Protein AF-F2SZC7-F1 (afdb_monomer)

Mean predicted aligned error: 6.14 Å

InterPro domains:
  IPR007822 Lanthionine synthetase C-like [PF05147] (25-145)
  IPR007822 Lanthionine synthetase C-like [PR01950] (71-91)
  IPR007822 Lanthionine synthetase C-like [PR01950] (124-137)
  IPR007822 Lanthionine synthetase C-like [PR01950] (211-228)
  IPR012341 Six-hairpin glycosidase-like superfamily [G3DSA:1.50.10.10] (9-241)

Foldseek 3Di:
DDPPDAAPDPLLVLLVLLQDDQCVCAPNDPPGRCLQVSLVVLLVQLVCCVVVQLWRAQDPPHDCVPDPDGALFCNHILLVNLLSLLSQQQALQSLLPRDDLSSQVSNARNLVCLLVPVCDLLAQFQGRHLLVSLQSLLSQLCCQVVNHDDDPVSRVSNVVVVVPDDHDPDHDHSVRSLVSSVVSLVVSCCTPPNDPDPDPDPRHHDQFPPQPDCGRHDVVSVVSVQLSVLSVVLVVVQVVCCVPPNHPSSVVDPVSLVSQQPNQRRPPRHGRRRD

Organism: Trichophyton rubrum (strain ATCC MYA-4607 / CBS 118892) (NCBI:txid559305)

Structure (mmCIF, N/CA/C/O backbone):
data_AF-F2SZC7-F1
#
_entry.id   AF-F2SZC7-F1
#
loop_
_atom_site.group_PDB
_atom_site.id
_atom_site.type_symbol
_atom_site.label_atom_id
_atom_site.label_alt_id
_atom_site.label_comp_id
_atom_site.label_asym_id
_atom_site.label_entity_id
_atom_site.label_seq_id
_atom_site.pdbx_PDB_ins_code
_atom_site.Cartn_x
_atom_site.Cartn_y
_atom_site.Cartn_z
_atom_site.occupancy
_atom_site.B_iso_or_equiv
_atom_site.auth_seq_id
_atom_site.auth_comp_id
_atom_site.auth_asym_id
_atom_site.auth_atom_id
_atom_site.pdbx_PDB_model_num
ATOM 1 N N . MET A 1 1 ? 24.171 -20.896 -3.170 1.00 27.58 1 MET A N 1
ATOM 2 C CA . MET A 1 1 ? 22.716 -21.045 -3.355 1.00 27.58 1 MET A CA 1
ATOM 3 C C . MET A 1 1 ? 22.073 -19.848 -2.675 1.00 27.58 1 MET A C 1
ATOM 5 O O . MET A 1 1 ? 21.918 -19.853 -1.462 1.00 27.58 1 MET A O 1
ATOM 9 N N . VAL A 1 2 ? 21.901 -18.760 -3.427 1.00 25.48 2 VAL A N 1
ATOM 10 C CA . VAL A 1 2 ? 21.278 -17.520 -2.946 1.00 25.48 2 VAL A CA 1
ATOM 11 C C . VAL A 1 2 ? 19.776 -17.771 -3.018 1.00 25.48 2 VAL A C 1
ATOM 13 O O . VAL A 1 2 ? 19.278 -18.135 -4.077 1.00 25.48 2 VAL A O 1
ATOM 16 N N . LEU A 1 3 ? 19.087 -17.729 -1.881 1.00 25.11 3 LEU A N 1
ATOM 17 C CA . LEU A 1 3 ? 17.639 -17.906 -1.832 1.00 25.11 3 LEU A CA 1
ATOM 18 C C . LEU A 1 3 ? 16.987 -16.655 -2.428 1.00 25.11 3 LEU A C 1
ATOM 20 O O . LEU A 1 3 ? 16.872 -15.645 -1.748 1.00 25.11 3 LEU A O 1
ATOM 24 N N . ASP A 1 4 ? 16.574 -16.734 -3.690 1.00 30.67 4 ASP A N 1
ATOM 25 C CA . ASP A 1 4 ? 15.663 -15.793 -4.346 1.00 30.67 4 ASP A CA 1
ATOM 26 C C . ASP A 1 4 ? 14.223 -16.043 -3.860 1.00 30.67 4 ASP A C 1
ATOM 28 O O . ASP A 1 4 ? 13.373 -16.561 -4.583 1.00 30.67 4 ASP A O 1
ATOM 32 N N . VAL A 1 5 ? 13.945 -15.712 -2.596 1.00 33.81 5 VAL A N 1
ATOM 33 C CA . VAL A 1 5 ? 12.577 -15.634 -2.062 1.00 33.81 5 VAL A CA 1
ATOM 34 C C . VAL A 1 5 ? 12.300 -14.175 -1.720 1.00 33.81 5 VAL A C 1
ATOM 36 O O . VAL A 1 5 ? 13.151 -13.470 -1.186 1.00 33.81 5 VAL A O 1
ATOM 39 N N . LEU A 1 6 ? 11.132 -13.703 -2.134 1.00 39.38 6 LEU A N 1
ATOM 40 C CA . LEU A 1 6 ? 10.754 -12.301 -2.212 1.00 39.38 6 LEU A CA 1
ATOM 41 C C . LEU A 1 6 ? 10.974 -11.501 -0.926 1.00 39.38 6 LEU A C 1
ATOM 43 O O . LEU A 1 6 ? 10.696 -11.973 0.170 1.00 39.38 6 LEU A O 1
ATOM 47 N N . THR A 1 7 ? 11.408 -10.247 -1.107 1.00 46.56 7 THR A N 1
ATOM 48 C CA . THR A 1 7 ? 11.591 -9.227 -0.056 1.00 46.56 7 THR A CA 1
ATOM 49 C C . THR A 1 7 ? 12.543 -9.642 1.072 1.00 46.56 7 THR A C 1
ATOM 51 O O . THR A 1 7 ? 12.145 -9.784 2.222 1.00 46.56 7 THR A O 1
ATOM 54 N N . ILE A 1 8 ? 13.836 -9.770 0.758 1.00 58.94 8 ILE A N 1
ATOM 55 C CA . ILE A 1 8 ? 14.907 -9.880 1.768 1.00 58.94 8 ILE A CA 1
ATOM 56 C C . ILE A 1 8 ? 15.394 -8.479 2.155 1.00 58.94 8 ILE A C 1
ATOM 58 O O . ILE A 1 8 ? 16.580 -8.160 2.083 1.00 58.94 8 ILE A O 1
ATOM 62 N N . ASP A 1 9 ? 14.468 -7.608 2.533 1.00 74.50 9 ASP A N 1
ATOM 63 C CA . ASP A 1 9 ? 14.819 -6.407 3.272 1.00 74.50 9 ASP A CA 1
ATOM 64 C C . ASP A 1 9 ? 14.018 -6.348 4.571 1.00 74.50 9 ASP A C 1
ATOM 66 O O . ASP A 1 9 ? 13.073 -7.107 4.805 1.00 74.50 9 ASP A O 1
ATOM 70 N N . ILE A 1 10 ? 14.444 -5.466 5.467 1.00 86.00 10 ILE A N 1
ATOM 71 C CA . ILE A 1 10 ? 13.786 -5.272 6.758 1.00 86.00 10 ILE A CA 1
ATOM 72 C C . ILE A 1 10 ? 12.301 -4.902 6.597 1.00 86.00 10 ILE A C 1
ATOM 74 O O . ILE A 1 10 ? 11.505 -5.197 7.483 1.00 86.00 10 ILE A O 1
ATOM 78 N N . GLY A 1 11 ? 11.911 -4.314 5.459 1.00 86.44 11 GLY A N 1
ATOM 79 C CA . GLY A 1 11 ? 10.528 -3.991 5.137 1.00 86.44 11 GLY A CA 1
ATOM 80 C C . GLY A 1 11 ? 9.655 -5.240 5.027 1.00 86.44 11 GLY A C 1
ATOM 81 O O . GLY A 1 11 ? 8.625 -5.331 5.695 1.00 86.44 11 GLY A O 1
ATOM 82 N N . GLY A 1 12 ? 10.110 -6.221 4.244 1.00 85.50 12 GLY A N 1
ATOM 83 C CA . GLY A 1 12 ? 9.444 -7.519 4.097 1.00 85.50 12 GLY A CA 1
ATOM 84 C C . GLY A 1 12 ? 9.353 -8.303 5.405 1.00 85.50 12 GLY A C 1
ATOM 85 O O . GLY A 1 12 ? 8.282 -8.795 5.751 1.00 85.50 12 GLY A O 1
ATOM 86 N N . ILE A 1 13 ? 10.449 -8.358 6.172 1.00 89.50 13 ILE A N 1
ATOM 87 C CA . ILE A 1 13 ? 10.481 -9.051 7.473 1.00 89.50 13 ILE A CA 1
ATOM 88 C C . ILE A 1 13 ? 9.429 -8.468 8.420 1.00 89.50 13 ILE A C 1
ATOM 90 O O . ILE A 1 13 ? 8.652 -9.209 9.016 1.00 89.50 13 ILE A O 1
ATOM 94 N N . LEU A 1 14 ? 9.382 -7.140 8.549 1.00 92.50 14 LEU A N 1
ATOM 95 C CA . LEU A 1 14 ? 8.418 -6.478 9.425 1.00 92.50 14 LEU A CA 1
ATOM 96 C C . LEU A 1 14 ? 6.979 -6.656 8.931 1.00 92.50 14 LEU A C 1
ATOM 98 O O . LEU A 1 14 ? 6.095 -6.852 9.757 1.00 92.50 14 LEU A O 1
ATOM 102 N N . ALA A 1 15 ? 6.739 -6.616 7.616 1.00 90.19 15 ALA A N 1
ATOM 103 C CA . ALA A 1 15 ? 5.409 -6.855 7.060 1.00 90.19 15 ALA A CA 1
ATOM 104 C C . ALA A 1 15 ? 4.905 -8.259 7.425 1.00 90.19 15 ALA A C 1
ATOM 106 O O . ALA A 1 15 ? 3.803 -8.377 7.947 1.00 90.19 15 ALA A O 1
ATOM 107 N N . ILE A 1 16 ? 5.751 -9.285 7.269 1.00 89.12 16 ILE A N 1
ATOM 108 C CA . ILE A 1 16 ? 5.426 -10.673 7.627 1.00 89.12 16 ILE A CA 1
ATOM 109 C C . ILE A 1 16 ? 5.199 -10.826 9.135 1.00 89.12 16 ILE A C 1
ATOM 111 O O . ILE A 1 16 ? 4.238 -11.473 9.540 1.00 89.12 16 ILE A O 1
ATOM 115 N N . LEU A 1 17 ? 6.044 -10.222 9.981 1.00 90.44 17 LEU A N 1
ATOM 116 C CA . LEU A 1 17 ? 5.841 -10.257 11.436 1.00 90.44 17 LEU A CA 1
ATOM 117 C C . LEU A 1 17 ? 4.480 -9.661 11.823 1.00 90.44 17 LEU A C 1
ATOM 119 O O . LEU A 1 17 ? 3.792 -10.195 12.683 1.00 90.44 17 LEU A O 1
ATOM 123 N N . LEU A 1 18 ? 4.046 -8.593 11.155 1.00 90.75 18 LEU A N 1
ATOM 124 C CA . LEU A 1 18 ? 2.747 -7.961 11.399 1.00 90.75 18 LEU A CA 1
ATOM 125 C C . LEU A 1 18 ? 1.538 -8.771 10.884 1.00 90.75 18 LEU A C 1
ATOM 127 O O . LEU A 1 18 ? 0.393 -8.340 11.061 1.00 90.75 18 LEU A O 1
ATOM 131 N N . GLU A 1 19 ? 1.763 -9.940 10.280 1.00 87.19 19 GLU A N 1
ATOM 132 C CA . GLU A 1 19 ? 0.716 -10.923 9.977 1.00 87.19 19 GLU A CA 1
ATOM 133 C C . GLU A 1 19 ? 0.496 -11.941 11.103 1.00 87.19 19 GLU A C 1
ATOM 135 O O . GLU A 1 19 ? -0.552 -12.589 11.146 1.00 87.19 19 GLU A O 1
ATOM 140 N N . CYS A 1 20 ? 1.435 -12.068 12.045 1.00 87.00 20 CYS A N 1
ATOM 141 C CA . CYS A 1 20 ? 1.220 -12.846 13.262 1.00 87.00 20 CYS A CA 1
ATOM 142 C C . CYS A 1 20 ? 0.149 -12.186 14.140 1.00 87.00 20 CYS A C 1
ATOM 144 O O . CYS A 1 20 ? -0.084 -10.972 14.074 1.00 87.00 20 CYS A O 1
ATOM 146 N N . LYS A 1 21 ? -0.486 -12.969 15.021 1.00 84.50 21 LYS A N 1
ATOM 147 C CA . LYS A 1 21 ? -1.346 -12.364 16.043 1.00 84.50 21 LYS A CA 1
ATOM 148 C C . LYS A 1 21 ? -0.489 -11.474 16.936 1.00 84.50 21 LYS A C 1
ATOM 150 O O . LYS A 1 21 ? 0.632 -11.839 17.279 1.00 84.50 21 LYS A O 1
ATOM 155 N N . LEU A 1 22 ? -0.999 -10.310 17.331 1.00 82.50 22 LEU A N 1
ATOM 156 C CA . LEU A 1 22 ? -0.191 -9.356 18.098 1.00 82.50 22 LEU A CA 1
ATOM 157 C C . LEU A 1 22 ? 0.245 -9.928 19.452 1.00 82.50 22 LEU A C 1
ATOM 159 O O . LEU A 1 22 ? 1.300 -9.559 19.956 1.00 82.50 22 LEU A O 1
ATOM 163 N N . GLU A 1 23 ? -0.535 -10.849 20.017 1.00 80.25 23 GLU A N 1
ATOM 164 C CA . GLU A 1 23 ? -0.203 -11.567 21.249 1.00 80.25 23 GLU A CA 1
ATOM 165 C C . GLU A 1 23 ? 0.958 -12.560 21.064 1.00 80.25 23 GLU A C 1
ATOM 167 O O . GLU A 1 23 ? 1.629 -12.902 22.033 1.00 80.25 23 GLU A O 1
ATOM 172 N N . GLU A 1 24 ? 1.210 -13.005 19.828 1.00 84.25 24 GLU A N 1
ATOM 173 C CA . GLU A 1 24 ? 2.328 -13.882 19.452 1.00 84.25 24 GLU A CA 1
ATOM 174 C C . GLU A 1 24 ? 3.611 -13.079 19.167 1.00 84.25 24 GLU A C 1
ATOM 176 O O . GLU A 1 24 ? 4.688 -13.657 19.054 1.00 84.25 24 GLU A O 1
ATOM 181 N N . LEU A 1 25 ? 3.530 -11.743 19.088 1.00 82.56 25 LEU A N 1
ATOM 182 C CA . LEU A 1 25 ? 4.680 -10.849 18.882 1.00 82.56 25 LEU A CA 1
ATOM 183 C C . LEU A 1 25 ? 5.428 -10.525 20.1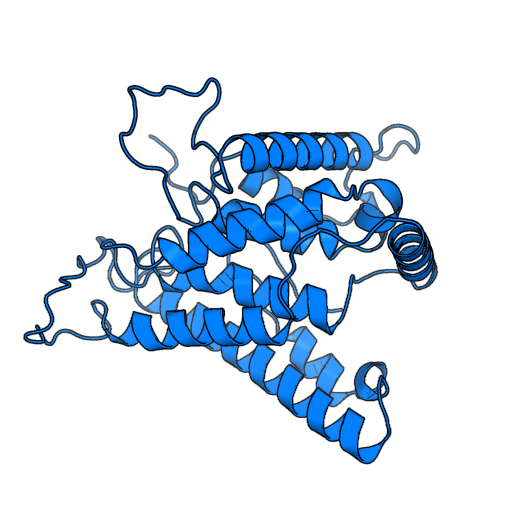84 1.00 82.56 25 LEU A C 1
ATOM 185 O O . LEU A 1 25 ? 5.941 -9.423 20.380 1.00 82.56 25 LEU A O 1
ATOM 189 N N . GLY A 1 26 ? 5.522 -11.520 21.055 1.00 74.12 26 GLY A N 1
ATOM 190 C CA . GLY A 1 26 ? 6.319 -11.543 22.274 1.00 74.12 26 GLY A CA 1
ATOM 191 C C . GLY A 1 26 ? 6.652 -12.987 22.644 1.00 74.12 26 GLY A C 1
ATOM 192 O O . GLY A 1 26 ? 6.269 -13.918 21.940 1.00 74.12 26 GLY A O 1
ATOM 193 N N . ASP A 1 27 ? 7.346 -13.207 23.755 1.00 67.56 27 ASP A N 1
ATOM 194 C CA . ASP A 1 27 ? 7.726 -14.561 24.200 1.00 67.56 27 ASP A CA 1
ATOM 195 C C . ASP A 1 27 ? 6.749 -15.184 25.220 1.00 67.56 27 ASP A C 1
ATOM 197 O O . ASP A 1 27 ? 7.051 -16.199 25.848 1.00 67.56 27 ASP A O 1
ATOM 201 N N . GLY A 1 28 ? 5.567 -14.582 25.389 1.00 61.59 28 GLY A N 1
ATOM 202 C CA . GLY A 1 28 ? 4.556 -14.992 26.368 1.00 61.59 28 GLY A CA 1
ATOM 203 C C . GLY A 1 28 ? 4.687 -14.320 27.740 1.00 61.59 28 GLY A C 1
ATOM 204 O O . GLY A 1 28 ? 3.754 -14.411 28.539 1.00 61.59 28 GLY A O 1
ATOM 205 N N . ALA A 1 29 ? 5.778 -13.594 28.015 1.00 66.44 29 ALA A N 1
ATOM 206 C CA . ALA A 1 29 ? 5.864 -12.701 29.167 1.00 66.44 29 ALA A CA 1
ATOM 207 C C . ALA A 1 29 ? 5.273 -11.320 28.831 1.00 66.44 29 ALA A C 1
ATOM 209 O O . ALA A 1 29 ? 5.567 -10.739 27.786 1.00 66.44 29 ALA A O 1
ATOM 210 N N . LEU A 1 30 ? 4.475 -10.750 29.745 1.00 60.97 30 LEU A N 1
ATOM 211 C CA . LEU A 1 30 ? 3.833 -9.433 29.566 1.00 60.97 30 LEU A CA 1
ATOM 212 C C . LEU A 1 30 ? 4.841 -8.295 29.295 1.00 60.97 30 LEU A C 1
ATOM 214 O O . LEU A 1 30 ? 4.484 -7.271 28.717 1.00 60.97 30 LEU A O 1
ATOM 218 N N . GLU A 1 31 ? 6.089 -8.480 29.726 1.00 65.94 31 GLU A N 1
ATOM 219 C CA . GLU A 1 31 ? 7.183 -7.508 29.643 1.00 65.94 31 GLU A CA 1
ATOM 220 C C . GLU A 1 31 ? 7.946 -7.565 28.305 1.00 65.94 31 GLU A C 1
ATOM 222 O O . GLU A 1 31 ? 8.598 -6.594 27.926 1.00 65.94 31 GLU A O 1
ATOM 227 N N . ASN A 1 32 ? 7.808 -8.654 27.543 1.00 70.50 32 ASN A N 1
ATOM 228 C CA . ASN A 1 32 ? 8.570 -8.919 26.320 1.00 70.50 32 ASN A CA 1
ATOM 229 C C . ASN A 1 32 ? 7.702 -8.762 25.066 1.00 70.50 32 ASN A C 1
ATOM 231 O O . ASN A 1 32 ? 7.663 -9.617 24.185 1.00 70.50 32 ASN A O 1
ATOM 235 N N . ASN A 1 33 ? 6.995 -7.637 24.985 1.00 82.50 33 ASN A N 1
ATOM 236 C CA . ASN A 1 33 ? 6.253 -7.233 23.796 1.00 82.50 33 ASN A CA 1
ATOM 237 C C . ASN A 1 33 ? 7.210 -6.612 22.760 1.00 82.50 33 ASN A C 1
ATOM 239 O O . ASN A 1 33 ? 7.878 -5.619 23.054 1.00 82.50 33 ASN A O 1
ATOM 243 N N . HIS A 1 34 ? 7.256 -7.145 21.535 1.00 91.38 34 HIS A N 1
ATOM 244 C CA . HIS A 1 34 ? 8.102 -6.614 20.462 1.00 91.38 34 HIS A CA 1
ATOM 245 C C . HIS A 1 34 ? 7.475 -5.445 19.681 1.00 91.38 34 HIS A C 1
ATOM 247 O O . HIS A 1 34 ? 8.162 -4.818 18.872 1.00 91.38 34 HIS A O 1
ATOM 253 N N . LEU A 1 35 ? 6.214 -5.072 19.930 1.00 91.31 35 LEU A N 1
ATOM 254 C CA . LEU A 1 35 ? 5.579 -3.937 19.244 1.00 91.31 35 LEU A CA 1
ATOM 255 C C . LEU A 1 35 ? 6.371 -2.621 19.359 1.00 91.31 35 LEU A C 1
ATOM 257 O O . LEU A 1 35 ? 6.541 -1.977 18.323 1.00 91.31 35 LEU A O 1
ATOM 261 N N . PRO A 1 36 ? 6.949 -2.237 20.517 1.00 93.38 36 PRO A N 1
ATOM 262 C CA . PRO A 1 36 ? 7.747 -1.015 20.609 1.00 93.38 36 PRO A CA 1
ATOM 263 C C . PRO A 1 36 ? 9.021 -1.040 19.755 1.00 93.38 36 PRO A C 1
ATOM 265 O O . PRO A 1 36 ? 9.413 -0.015 19.199 1.00 93.38 36 PRO A O 1
ATOM 268 N N . ILE A 1 37 ? 9.701 -2.189 19.627 1.00 94.50 37 ILE A N 1
ATOM 269 C CA . ILE A 1 37 ? 10.899 -2.284 18.772 1.00 94.50 37 ILE A CA 1
ATOM 270 C C . ILE A 1 37 ? 10.517 -2.311 17.287 1.00 94.50 37 ILE A C 1
ATOM 272 O O . ILE A 1 37 ? 11.203 -1.690 16.472 1.00 94.50 37 ILE A O 1
ATOM 276 N N . ILE A 1 38 ? 9.390 -2.940 16.937 1.00 95.00 38 ILE A N 1
ATOM 277 C CA . ILE A 1 38 ? 8.824 -2.912 15.582 1.00 95.00 38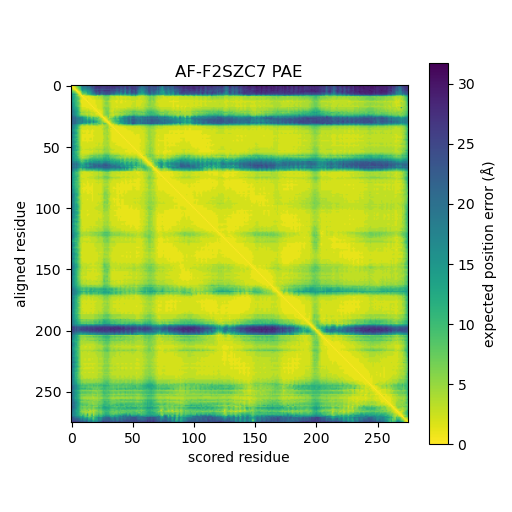 ILE A CA 1
ATOM 278 C C . ILE A 1 38 ? 8.456 -1.472 15.202 1.00 95.00 38 ILE A C 1
ATOM 280 O O . ILE A 1 38 ? 8.937 -0.965 14.190 1.00 95.00 38 ILE A O 1
ATOM 284 N N . GLY A 1 39 ? 7.687 -0.782 16.049 1.00 96.56 39 GLY A N 1
ATOM 285 C CA . GLY A 1 39 ? 7.278 0.609 15.862 1.00 96.56 39 GLY A CA 1
ATOM 286 C C . GLY A 1 39 ? 8.462 1.557 15.689 1.00 96.56 39 GLY A C 1
ATOM 287 O O . GLY A 1 39 ? 8.547 2.274 14.690 1.00 96.56 39 GLY A O 1
ATOM 288 N N . LYS A 1 40 ? 9.449 1.483 16.592 1.00 97.44 40 LYS A N 1
ATOM 289 C CA . LYS A 1 40 ? 10.690 2.269 16.491 1.00 97.44 40 LYS A CA 1
ATOM 290 C C . LYS A 1 40 ? 11.454 1.990 15.199 1.00 97.44 40 LYS A C 1
ATOM 292 O O . LYS A 1 40 ? 11.932 2.935 14.572 1.00 97.44 40 LYS A O 1
ATOM 297 N N . THR A 1 41 ? 11.562 0.727 14.785 1.00 96.81 41 THR A N 1
ATOM 298 C CA . THR A 1 41 ? 12.226 0.363 13.522 1.00 96.81 41 THR A CA 1
ATOM 299 C C . THR A 1 41 ? 11.500 0.981 12.327 1.00 96.81 41 THR A C 1
ATOM 301 O O . THR A 1 41 ? 12.142 1.621 11.494 1.00 96.81 41 THR A O 1
ATOM 304 N N . ILE A 1 42 ? 10.168 0.884 12.273 1.00 97.75 42 ILE A N 1
ATOM 305 C CA . ILE A 1 42 ? 9.347 1.499 11.216 1.00 97.75 42 ILE A CA 1
ATOM 306 C C . ILE A 1 42 ? 9.538 3.020 11.193 1.00 97.75 42 ILE A C 1
ATOM 308 O O . ILE A 1 42 ? 9.772 3.586 10.125 1.00 97.75 42 ILE A O 1
ATOM 312 N N . THR A 1 43 ? 9.529 3.686 12.352 1.00 98.38 43 THR A N 1
ATOM 313 C CA . THR A 1 43 ? 9.824 5.125 12.456 1.00 98.38 43 THR A CA 1
ATOM 314 C C . THR A 1 43 ? 11.199 5.468 11.872 1.00 98.38 43 THR A C 1
ATOM 316 O O . THR A 1 43 ? 11.330 6.462 11.154 1.00 98.38 43 THR A O 1
ATOM 319 N N . GLN A 1 44 ? 12.240 4.676 12.149 1.00 96.81 44 GLN A N 1
ATOM 320 C CA . GLN A 1 44 ? 13.573 4.937 11.590 1.00 96.81 44 GLN A CA 1
ATOM 321 C C . GLN A 1 44 ? 13.608 4.746 10.070 1.00 96.81 44 GLN A C 1
ATOM 323 O O . GLN A 1 44 ? 14.210 5.561 9.370 1.00 96.81 44 GLN A O 1
ATOM 328 N N . LEU A 1 45 ? 12.902 3.745 9.540 1.00 95.88 45 LEU A N 1
ATOM 329 C CA . LEU A 1 45 ? 12.741 3.569 8.093 1.00 95.88 45 LEU A CA 1
ATOM 330 C C . LEU A 1 45 ? 11.971 4.736 7.455 1.00 95.88 45 LEU A C 1
ATOM 332 O O . LEU A 1 45 ? 12.336 5.179 6.366 1.00 95.88 45 LEU A O 1
ATOM 336 N N . CYS A 1 46 ? 10.967 5.295 8.142 1.00 97.50 46 CYS A N 1
ATOM 337 C CA . CYS A 1 46 ? 10.264 6.502 7.693 1.00 97.50 46 CYS A CA 1
ATOM 338 C C . CYS A 1 46 ? 11.221 7.690 7.596 1.00 97.50 46 CYS A C 1
ATOM 340 O O . CYS A 1 46 ? 11.280 8.351 6.563 1.00 97.50 46 CYS A O 1
ATOM 342 N N . LYS A 1 47 ? 12.011 7.935 8.648 1.00 96.44 47 LYS A N 1
ATOM 343 C CA . LYS A 1 47 ? 13.001 9.024 8.689 1.00 96.44 47 LYS A CA 1
ATOM 344 C C . LYS A 1 47 ? 14.056 8.868 7.597 1.00 96.44 47 LYS A C 1
ATOM 346 O O . LYS A 1 47 ? 14.365 9.840 6.914 1.00 96.44 47 LYS A O 1
ATOM 351 N N . LEU A 1 48 ? 14.546 7.646 7.381 1.00 94.06 48 LEU A N 1
ATOM 352 C CA . LEU A 1 48 ? 15.468 7.333 6.292 1.00 94.06 48 LEU A CA 1
ATOM 353 C C . LEU A 1 48 ? 14.839 7.615 4.922 1.00 94.06 48 LEU A C 1
ATOM 355 O O . LEU A 1 48 ? 15.470 8.245 4.080 1.00 94.06 48 LEU A O 1
ATOM 359 N N . THR A 1 49 ? 13.594 7.195 4.711 1.00 94.44 49 THR A N 1
ATOM 360 C CA . THR A 1 49 ? 12.870 7.404 3.449 1.00 94.44 49 THR A CA 1
ATOM 361 C C . THR A 1 49 ? 12.616 8.887 3.178 1.00 94.44 49 THR A C 1
ATOM 363 O O . THR A 1 49 ? 12.812 9.352 2.058 1.00 94.44 49 THR A O 1
ATOM 366 N N . ILE A 1 50 ? 12.244 9.658 4.204 1.00 95.88 50 ILE A N 1
ATOM 367 C CA . ILE A 1 50 ? 12.078 11.116 4.111 1.00 95.88 50 ILE A CA 1
ATOM 368 C C . ILE A 1 50 ? 13.409 11.786 3.750 1.00 95.88 50 ILE A C 1
ATOM 370 O O . ILE A 1 50 ? 13.446 12.620 2.850 1.00 95.88 50 ILE A O 1
ATOM 374 N N . ALA A 1 51 ? 14.510 11.388 4.398 1.00 94.38 51 ALA A N 1
ATOM 375 C CA . ALA A 1 51 ? 15.845 11.917 4.111 1.00 94.38 51 ALA A CA 1
ATOM 376 C C . ALA A 1 51 ? 16.346 11.590 2.689 1.00 94.38 51 ALA A C 1
ATOM 378 O O . ALA A 1 51 ? 17.266 12.241 2.204 1.00 94.38 51 ALA A O 1
ATOM 379 N N . ASN A 1 52 ? 15.738 10.605 2.023 1.00 92.19 52 ASN A N 1
ATOM 380 C CA . ASN A 1 52 ? 16.025 10.200 0.646 1.00 92.19 52 ASN A CA 1
ATOM 381 C C . ASN A 1 52 ? 14.862 10.547 -0.304 1.00 92.19 52 ASN A C 1
ATOM 383 O O . ASN A 1 52 ? 14.618 9.840 -1.283 1.00 92.19 52 ASN A O 1
ATOM 387 N N . GLU A 1 53 ? 14.111 11.609 0.002 1.00 94.94 53 GLU A N 1
ATOM 388 C CA . GLU A 1 53 ? 13.063 12.166 -0.867 1.00 94.94 53 GLU A CA 1
ATOM 389 C C . GLU A 1 53 ? 12.006 11.136 -1.311 1.00 94.94 53 GLU A C 1
ATOM 391 O O . GLU A 1 53 ? 11.555 11.128 -2.459 1.00 94.94 53 GLU A O 1
ATOM 396 N N . GLY A 1 54 ? 11.625 10.233 -0.402 1.00 95.25 54 GLY A N 1
ATOM 397 C CA . GLY A 1 54 ? 10.630 9.187 -0.643 1.00 95.25 54 GLY A CA 1
ATOM 398 C C . GLY A 1 54 ? 11.205 7.844 -1.098 1.00 95.25 54 GLY A C 1
ATOM 399 O O . GLY A 1 54 ? 10.451 6.880 -1.229 1.00 95.25 54 GLY A O 1
ATOM 400 N N . HIS A 1 55 ? 12.514 7.733 -1.325 1.00 93.94 55 HIS A N 1
ATOM 401 C CA . HIS A 1 55 ? 13.152 6.460 -1.659 1.00 93.94 55 HIS A CA 1
ATOM 402 C C . HIS A 1 55 ? 13.626 5.713 -0.413 1.00 93.94 55 HIS A C 1
ATOM 404 O O . HIS A 1 55 ? 14.290 6.282 0.446 1.00 93.94 55 HIS A O 1
ATOM 410 N N . LEU A 1 56 ? 13.364 4.406 -0.350 1.00 90.88 56 LEU A N 1
ATOM 411 C CA . LEU A 1 56 ? 14.025 3.527 0.613 1.00 90.88 56 LEU A CA 1
ATOM 412 C C . LEU A 1 56 ? 15.309 2.953 -0.021 1.00 90.88 56 LEU A C 1
ATOM 414 O O . LEU A 1 56 ? 15.223 2.320 -1.079 1.00 90.88 56 LEU A O 1
ATOM 418 N N . PRO A 1 57 ? 16.500 3.158 0.575 1.00 86.12 57 PRO A N 1
ATOM 419 C CA . PRO A 1 57 ? 17.738 2.559 0.081 1.00 86.12 57 PRO A CA 1
ATOM 420 C C . PRO A 1 57 ? 17.688 1.026 0.092 1.00 86.12 57 PRO A C 1
ATOM 422 O O . PRO A 1 57 ? 17.202 0.426 1.043 1.00 86.12 57 PRO A O 1
ATOM 425 N N . SER A 1 58 ? 18.269 0.381 -0.925 1.00 82.31 58 SER A N 1
ATOM 426 C CA . SER A 1 58 ? 18.283 -1.089 -1.034 1.00 82.31 58 SER A CA 1
ATOM 427 C C . SER A 1 58 ? 19.243 -1.793 -0.065 1.00 82.31 58 SER A C 1
ATOM 429 O O . SER A 1 58 ? 19.244 -3.015 0.004 1.00 82.31 58 SER A O 1
ATOM 431 N N . SER A 1 59 ? 20.123 -1.055 0.616 1.00 80.00 59 SER A N 1
ATOM 432 C CA . SER A 1 59 ? 21.084 -1.605 1.577 1.00 80.00 59 SER A CA 1
ATOM 433 C C . SER A 1 59 ? 21.554 -0.544 2.568 1.00 80.00 59 SER A C 1
ATOM 435 O O . SER A 1 59 ? 21.633 0.642 2.229 1.00 80.00 59 SER A O 1
ATOM 437 N N . LEU A 1 60 ? 21.935 -0.992 3.767 1.00 77.81 60 LEU A N 1
ATOM 438 C CA . LEU A 1 60 ? 22.608 -0.189 4.786 1.00 77.81 60 LEU A CA 1
ATOM 439 C C . LEU A 1 60 ? 23.9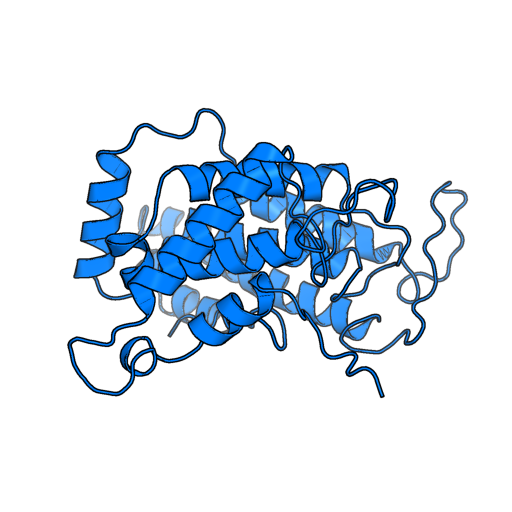51 -0.849 5.172 1.00 77.81 60 LEU A C 1
ATOM 441 O O . LEU A 1 60 ? 23.963 -2.058 5.397 1.00 77.81 60 LEU A O 1
ATOM 445 N N . PRO A 1 61 ? 25.068 -0.095 5.259 1.00 75.44 61 PRO A N 1
ATOM 446 C CA . PRO A 1 61 ? 25.188 1.326 4.930 1.00 75.44 61 PRO A CA 1
ATOM 447 C C . PRO A 1 61 ? 24.927 1.593 3.438 1.00 75.44 61 PRO A C 1
ATOM 449 O O . PRO A 1 61 ? 25.127 0.726 2.584 1.00 75.44 61 PRO A O 1
ATOM 452 N N . HIS A 1 62 ? 24.428 2.791 3.128 1.00 66.44 62 HIS A N 1
ATOM 453 C CA . HIS A 1 62 ? 24.151 3.181 1.749 1.00 66.44 62 HIS A CA 1
ATOM 454 C C . HIS A 1 62 ? 25.463 3.243 0.961 1.00 66.44 62 HIS A C 1
ATOM 456 O O . HIS A 1 62 ? 26.394 3.943 1.358 1.00 66.44 62 HIS A O 1
ATOM 462 N N . ASN A 1 63 ? 25.537 2.516 -0.156 1.00 68.31 63 ASN A N 1
ATOM 463 C CA . ASN A 1 63 ? 26.667 2.589 -1.071 1.00 68.31 63 ASN A CA 1
ATOM 464 C C . ASN A 1 63 ? 26.275 3.439 -2.295 1.00 68.31 63 ASN A C 1
ATOM 466 O O . ASN A 1 63 ? 25.668 2.899 -3.225 1.00 68.31 63 ASN A O 1
ATOM 470 N N . PRO A 1 64 ? 26.632 4.737 -2.334 1.00 60.91 64 PRO A N 1
ATOM 471 C CA . PRO A 1 64 ? 26.264 5.630 -3.435 1.00 60.91 64 PRO A CA 1
ATOM 472 C C . PRO A 1 64 ? 26.920 5.240 -4.770 1.00 60.91 64 PRO A C 1
ATOM 474 O O . PRO A 1 64 ? 26.484 5.683 -5.828 1.00 60.91 64 PRO A O 1
ATOM 477 N N . LEU A 1 65 ? 27.948 4.382 -4.746 1.00 63.91 65 LEU A N 1
ATOM 478 C CA . LEU A 1 65 ? 28.601 3.861 -5.948 1.00 63.91 65 LEU A CA 1
ATOM 479 C C . LEU A 1 65 ? 27.902 2.615 -6.512 1.00 63.91 65 LEU A C 1
ATOM 481 O O . LEU A 1 65 ? 28.143 2.256 -7.663 1.00 63.91 65 LEU A O 1
ATOM 485 N N . ALA A 1 66 ? 27.046 1.944 -5.731 1.00 61.41 66 ALA A N 1
ATOM 486 C CA . ALA A 1 66 ? 26.457 0.665 -6.125 1.00 61.41 66 ALA A CA 1
ATOM 487 C C . ALA A 1 66 ? 25.347 0.803 -7.180 1.00 61.41 66 ALA A C 1
ATOM 489 O O . ALA A 1 66 ? 25.191 -0.088 -8.016 1.00 61.41 66 ALA A O 1
ATOM 490 N N . ARG A 1 67 ? 24.573 1.899 -7.173 1.00 63.06 67 ARG A N 1
ATOM 491 C CA . ARG A 1 67 ? 23.544 2.173 -8.193 1.00 63.06 67 ARG A CA 1
ATOM 492 C C . ARG A 1 67 ? 23.366 3.667 -8.439 1.00 63.06 67 ARG A C 1
ATOM 494 O O . ARG A 1 67 ? 23.247 4.442 -7.502 1.00 63.06 67 ARG A O 1
ATOM 501 N N . ARG A 1 68 ? 23.257 4.037 -9.722 1.00 62.66 68 ARG A N 1
ATOM 502 C CA . ARG A 1 68 ? 23.014 5.420 -10.177 1.00 62.66 68 ARG A CA 1
ATOM 503 C C . ARG A 1 68 ? 21.568 5.897 -9.993 1.00 62.66 68 ARG A C 1
ATOM 505 O O . ARG A 1 68 ? 21.335 7.098 -10.032 1.00 62.66 68 ARG A O 1
ATOM 512 N N . SER A 1 69 ? 20.610 4.984 -9.825 1.00 72.19 69 SER A N 1
ATOM 513 C CA . SER A 1 69 ? 19.186 5.315 -9.683 1.00 72.19 69 SER A CA 1
ATOM 514 C C . SER A 1 69 ? 18.525 4.445 -8.610 1.00 72.19 69 SER A C 1
ATOM 516 O O . SER A 1 69 ? 18.836 3.247 -8.542 1.00 72.19 69 SER A O 1
ATOM 518 N N . PRO A 1 70 ? 17.620 5.009 -7.788 1.00 83.00 70 PRO A N 1
ATOM 519 C CA . PRO A 1 70 ? 16.855 4.244 -6.810 1.00 83.00 70 PRO A CA 1
ATOM 520 C C . PRO A 1 70 ? 15.997 3.158 -7.467 1.00 83.00 70 PRO A C 1
ATOM 522 O O . PRO A 1 70 ? 15.480 3.334 -8.570 1.00 83.00 70 PRO A O 1
ATOM 525 N N . LEU A 1 71 ? 15.824 2.030 -6.777 1.00 90.44 71 LEU A N 1
ATOM 526 C CA . LEU A 1 71 ? 14.866 1.006 -7.189 1.00 90.44 71 LEU A CA 1
ATOM 527 C C . LEU A 1 71 ? 13.459 1.394 -6.718 1.00 90.44 71 LEU A C 1
ATOM 529 O O . LEU A 1 71 ? 13.271 1.877 -5.602 1.00 90.44 71 LEU A O 1
ATOM 533 N N . VAL A 1 72 ? 12.473 1.179 -7.587 1.00 95.06 72 VAL A N 1
ATOM 534 C CA . VAL A 1 72 ? 11.046 1.397 -7.309 1.00 95.06 72 VAL A CA 1
ATOM 535 C C . VAL A 1 72 ? 10.325 0.093 -7.617 1.00 95.06 72 VAL A C 1
ATOM 537 O O . VAL A 1 72 ? 9.741 -0.084 -8.686 1.00 95.06 72 VAL A O 1
ATOM 540 N N . GLN A 1 73 ? 10.512 -0.877 -6.723 1.00 93.69 73 GLN A N 1
ATOM 541 C CA . GLN A 1 73 ? 10.057 -2.261 -6.854 1.00 93.69 73 GLN A CA 1
ATOM 542 C C . GLN A 1 73 ? 9.562 -2.764 -5.491 1.00 93.69 73 GLN A C 1
ATOM 544 O O . GLN A 1 73 ? 9.996 -2.254 -4.458 1.00 93.69 73 GLN A O 1
ATOM 549 N N . ILE A 1 74 ? 8.690 -3.776 -5.464 1.00 93.56 74 ILE A N 1
ATOM 550 C CA . ILE A 1 74 ? 8.259 -4.397 -4.200 1.00 93.56 74 ILE A CA 1
ATOM 551 C C . ILE A 1 74 ? 9.454 -5.013 -3.474 1.00 93.56 74 ILE A C 1
ATOM 553 O O . ILE A 1 74 ? 9.602 -4.814 -2.275 1.00 93.56 74 ILE A O 1
ATOM 557 N N . CYS A 1 75 ? 10.342 -5.703 -4.195 1.00 90.94 75 CYS A N 1
ATOM 558 C CA . CYS A 1 75 ? 11.509 -6.328 -3.575 1.00 90.94 75 CYS A CA 1
ATOM 559 C C . CYS A 1 75 ? 12.555 -5.339 -3.051 1.00 90.94 75 CYS A C 1
ATOM 561 O O . CYS A 1 75 ? 13.324 -5.719 -2.178 1.00 90.94 75 CYS A O 1
ATOM 563 N N . HIS A 1 76 ? 12.615 -4.120 -3.601 1.00 89.69 76 HIS A N 1
ATOM 564 C CA . HIS A 1 76 ? 13.565 -3.092 -3.187 1.00 89.69 76 HIS A CA 1
ATOM 565 C C . HIS A 1 76 ? 13.004 -1.694 -3.479 1.00 89.69 76 HIS A C 1
ATOM 567 O O . HIS A 1 76 ? 12.866 -1.297 -4.645 1.00 89.69 76 HIS A O 1
ATOM 573 N N . GLY A 1 77 ? 12.765 -0.923 -2.419 1.00 92.00 77 GLY A N 1
ATOM 574 C CA . GLY A 1 77 ? 12.463 0.503 -2.501 1.00 92.00 77 GLY A CA 1
ATOM 575 C C . GLY A 1 77 ? 11.063 0.888 -2.033 1.00 92.00 77 GLY A C 1
ATOM 576 O O . GLY A 1 77 ? 10.434 0.210 -1.222 1.00 92.00 77 GLY A O 1
ATOM 577 N N . ALA A 1 78 ? 10.590 2.030 -2.537 1.00 95.62 78 ALA A N 1
ATOM 578 C CA . ALA A 1 78 ? 9.366 2.677 -2.066 1.00 95.62 78 ALA A CA 1
ATOM 579 C C . ALA A 1 78 ? 8.108 1.779 -2.102 1.00 95.62 78 ALA A C 1
ATOM 581 O O . ALA A 1 78 ? 7.381 1.789 -1.112 1.00 95.62 78 ALA A O 1
ATOM 582 N N . PRO A 1 79 ? 7.835 0.974 -3.152 1.00 96.19 79 PRO A N 1
ATOM 583 C CA . PRO A 1 79 ? 6.638 0.134 -3.185 1.00 96.19 79 PRO A CA 1
ATOM 584 C C . PRO A 1 79 ? 6.563 -0.869 -2.029 1.00 96.19 79 PRO A C 1
ATOM 586 O O . PRO A 1 79 ? 5.547 -0.917 -1.342 1.00 96.19 79 PRO A O 1
ATOM 589 N N . GLY A 1 80 ? 7.634 -1.630 -1.774 1.00 93.94 80 GLY A N 1
ATOM 590 C CA . GLY A 1 80 ? 7.671 -2.592 -0.665 1.00 93.94 80 GLY A CA 1
ATOM 591 C C . GLY A 1 80 ? 7.532 -1.905 0.693 1.00 93.94 80 GLY A C 1
ATOM 592 O O . GLY A 1 80 ? 6.803 -2.366 1.570 1.00 93.94 80 GLY A O 1
ATOM 593 N N . PHE A 1 81 ? 8.141 -0.728 0.840 1.00 95.62 81 PHE A N 1
ATOM 594 C CA . PHE A 1 81 ? 7.997 0.069 2.053 1.00 95.62 81 PHE A CA 1
ATOM 595 C C . PHE A 1 81 ? 6.569 0.592 2.267 1.00 95.62 81 PHE A C 1
ATOM 597 O O . PHE A 1 81 ? 6.073 0.593 3.393 1.00 95.62 81 PHE A O 1
ATOM 604 N N . LEU A 1 82 ? 5.870 0.988 1.200 1.00 97.19 82 LEU A N 1
ATOM 605 C CA . LEU A 1 82 ? 4.467 1.395 1.281 1.00 97.19 82 LEU A CA 1
ATOM 606 C C . LEU A 1 82 ? 3.549 0.240 1.696 1.00 97.19 82 LEU A C 1
ATOM 608 O O . LEU A 1 82 ? 2.592 0.492 2.423 1.00 97.19 82 LEU A O 1
ATOM 612 N N . VAL A 1 83 ? 3.842 -1.007 1.299 1.00 95.19 83 VAL A N 1
ATOM 613 C CA . VAL A 1 83 ? 3.124 -2.195 1.807 1.00 95.19 83 VAL A CA 1
ATOM 614 C C . VAL A 1 83 ? 3.261 -2.282 3.327 1.00 95.19 83 VAL A C 1
ATOM 616 O O . VAL A 1 83 ? 2.249 -2.382 4.025 1.00 95.19 83 VAL A O 1
ATOM 619 N N . LEU A 1 84 ? 4.491 -2.172 3.847 1.00 95.25 84 LEU A N 1
ATOM 620 C CA . LEU A 1 84 ? 4.748 -2.170 5.289 1.00 95.25 84 LEU A CA 1
ATOM 621 C C . LEU A 1 84 ? 3.995 -1.035 5.994 1.00 95.25 84 LEU A C 1
ATOM 623 O O . LEU A 1 84 ? 3.321 -1.291 6.987 1.00 95.25 84 LEU A O 1
ATOM 627 N N . LEU A 1 85 ? 4.074 0.200 5.489 1.00 97.12 85 LEU A N 1
ATOM 628 C CA . LEU A 1 85 ? 3.401 1.345 6.113 1.00 97.12 85 LEU A CA 1
ATOM 629 C C . LEU A 1 85 ? 1.879 1.233 6.063 1.00 97.12 85 LEU A C 1
ATOM 631 O O . LEU A 1 85 ? 1.209 1.580 7.036 1.00 97.12 85 LEU A O 1
ATOM 635 N N . ALA A 1 86 ? 1.324 0.728 4.960 1.00 95.81 86 ALA A N 1
ATOM 636 C CA . ALA A 1 86 ? -0.107 0.497 4.854 1.00 95.81 86 ALA A CA 1
ATOM 637 C C . ALA A 1 86 ? -0.573 -0.543 5.883 1.00 95.81 86 ALA A C 1
ATOM 639 O O . ALA A 1 86 ? -1.601 -0.355 6.537 1.00 95.81 86 ALA A O 1
ATOM 640 N N . ARG A 1 87 ? 0.208 -1.615 6.073 1.00 93.81 87 ARG A N 1
ATOM 641 C CA . ARG A 1 87 ? -0.091 -2.653 7.060 1.00 93.81 87 ARG A CA 1
ATOM 642 C C . ARG A 1 87 ? 0.065 -2.148 8.492 1.00 93.81 87 ARG A C 1
ATOM 644 O O . ARG A 1 87 ? -0.872 -2.266 9.275 1.00 93.81 87 ARG A O 1
ATOM 651 N N . SER A 1 88 ? 1.199 -1.543 8.830 1.00 95.06 88 SER A N 1
ATOM 652 C CA . SER A 1 88 ? 1.496 -1.098 10.194 1.00 95.06 88 SER A CA 1
ATOM 653 C C . SER A 1 88 ? 0.531 -0.018 10.677 1.00 95.06 88 SER A C 1
ATOM 655 O O . SER A 1 88 ? -0.006 -0.111 11.780 1.00 95.06 88 SER A O 1
ATOM 657 N N . ARG A 1 89 ? 0.238 0.973 9.828 1.00 95.44 89 ARG A N 1
ATOM 658 C CA . ARG A 1 89 ? -0.748 2.018 10.118 1.00 95.44 89 ARG A CA 1
ATOM 659 C C . ARG A 1 89 ? -2.183 1.475 10.112 1.00 95.44 89 ARG A C 1
ATOM 661 O O . ARG A 1 89 ? -3.050 2.057 10.756 1.00 95.44 89 ARG A O 1
ATOM 668 N N . GLY A 1 90 ? -2.435 0.377 9.401 1.00 94.12 90 GLY A N 1
ATOM 669 C CA . GLY A 1 90 ? -3.725 -0.308 9.347 1.00 94.12 90 GLY A CA 1
ATOM 670 C C . GLY A 1 90 ? -4.049 -1.165 10.571 1.00 94.12 90 GLY A C 1
ATOM 671 O O . GLY A 1 90 ? -5.202 -1.552 10.730 1.00 94.12 90 GLY A O 1
ATOM 672 N N . ILE A 1 91 ? -3.091 -1.436 11.459 1.00 93.81 91 ILE A N 1
ATOM 673 C CA . ILE A 1 91 ? -3.321 -2.178 12.705 1.00 93.81 91 ILE A CA 1
ATOM 674 C C . ILE A 1 91 ? -3.589 -1.168 13.822 1.00 93.81 91 ILE A C 1
ATOM 676 O O . ILE A 1 91 ? -2.664 -0.530 14.319 1.00 93.81 91 ILE A O 1
ATOM 680 N N . ALA A 1 92 ? -4.845 -1.031 14.255 1.00 94.88 92 ALA A N 1
ATOM 681 C CA . ALA A 1 92 ? -5.265 0.010 15.199 1.00 94.88 92 ALA A CA 1
ATOM 682 C C . ALA A 1 92 ? -4.470 -0.020 16.508 1.00 94.88 92 ALA A C 1
ATOM 684 O O . ALA A 1 92 ? -4.134 1.036 17.034 1.00 94.88 92 ALA A O 1
ATOM 685 N N . ARG A 1 93 ? -4.132 -1.217 17.006 1.00 94.38 93 ARG A N 1
ATOM 686 C CA . ARG A 1 93 ? -3.331 -1.389 18.223 1.00 94.38 93 ARG A CA 1
ATOM 687 C C . ARG A 1 93 ? -1.898 -0.884 18.063 1.00 94.38 93 ARG A C 1
ATOM 689 O O . ARG A 1 93 ? -1.390 -0.206 18.945 1.00 94.38 93 ARG A O 1
ATOM 696 N N . LEU A 1 94 ? -1.241 -1.209 16.951 1.00 94.69 94 LEU A N 1
ATOM 697 C CA . LEU A 1 94 ? 0.111 -0.721 16.680 1.00 94.69 94 LEU A CA 1
ATOM 698 C C . LEU A 1 94 ? 0.087 0.785 16.415 1.00 94.69 94 LEU A C 1
ATOM 700 O O . LEU A 1 94 ? 0.916 1.512 16.946 1.00 94.69 94 LEU A O 1
ATOM 704 N N . ALA A 1 95 ? -0.881 1.263 15.635 1.00 96.00 95 ALA A N 1
ATOM 705 C CA . ALA A 1 95 ? -1.010 2.674 15.307 1.00 96.00 95 ALA A CA 1
ATOM 706 C C . ALA A 1 95 ? -1.301 3.532 16.553 1.00 96.00 95 ALA A C 1
ATOM 708 O O . ALA A 1 95 ? -0.683 4.581 16.739 1.00 96.00 95 ALA A O 1
ATOM 709 N N . SER A 1 96 ? -2.188 3.086 17.449 1.00 96.12 96 SER A N 1
ATOM 710 C CA . SER A 1 96 ? -2.495 3.821 18.683 1.00 96.12 96 SER A CA 1
ATOM 711 C C . SER A 1 96 ? -1.259 3.988 19.572 1.00 96.12 96 SER A C 1
ATOM 713 O O . SER A 1 96 ? -1.043 5.070 20.119 1.00 96.12 96 SER A O 1
ATOM 715 N N . LEU A 1 97 ? -0.407 2.964 19.643 1.00 94.50 97 LEU A N 1
ATOM 716 C CA . LEU A 1 97 ? 0.804 2.965 20.459 1.00 94.50 97 LEU A CA 1
ATOM 717 C C . LEU A 1 97 ? 1.972 3.687 19.770 1.00 94.50 97 LEU A C 1
ATOM 719 O O . LEU A 1 97 ? 2.487 4.678 20.284 1.00 94.50 97 LEU A O 1
ATOM 723 N N . GLU A 1 98 ? 2.338 3.254 18.567 1.00 96.38 98 GLU A N 1
ATOM 724 C CA . GLU A 1 98 ? 3.654 3.516 17.973 1.00 96.38 98 GLU A CA 1
ATOM 725 C C . GLU A 1 98 ? 3.637 4.487 16.787 1.00 96.38 98 GLU A C 1
ATOM 727 O O . GLU A 1 98 ? 4.696 4.958 16.380 1.00 96.38 98 GLU A O 1
ATOM 732 N N . TRP A 1 99 ? 2.470 4.806 16.211 1.00 97.62 99 TRP A N 1
ATOM 733 C CA . TRP A 1 99 ? 2.420 5.711 15.054 1.00 97.62 99 TRP A CA 1
ATOM 734 C C . TRP A 1 99 ? 3.023 7.079 15.384 1.00 97.62 99 TRP A C 1
ATOM 736 O O . TRP A 1 99 ? 2.757 7.658 16.442 1.00 97.62 99 TRP A O 1
ATOM 746 N N . GLU A 1 100 ? 3.772 7.624 14.430 1.00 96.56 100 GLU A N 1
ATOM 747 C CA . GLU A 1 100 ? 4.301 8.982 14.459 1.00 96.56 100 GLU A CA 1
ATOM 748 C C . GLU A 1 100 ? 3.903 9.732 13.177 1.00 96.56 100 GLU A C 1
ATOM 750 O O . GLU A 1 100 ? 3.756 9.108 12.123 1.00 96.56 100 GLU A O 1
ATOM 755 N N . PRO A 1 101 ? 3.838 11.078 13.193 1.00 95.88 101 PRO A N 1
ATOM 756 C CA . PRO A 1 101 ? 3.445 11.867 12.017 1.00 95.88 101 PRO A CA 1
ATOM 757 C C . PRO A 1 101 ? 4.371 11.652 10.808 1.00 95.88 101 PRO A C 1
ATOM 759 O O . PRO A 1 101 ? 3.975 11.839 9.656 1.00 95.88 101 PRO A O 1
ATOM 762 N N . CYS A 1 102 ? 5.617 11.228 11.058 1.00 96.62 102 CYS A N 1
ATOM 763 C CA . CYS A 1 102 ? 6.568 10.896 10.004 1.00 96.62 102 CYS A CA 1
ATOM 764 C C . CYS A 1 102 ? 6.148 9.677 9.167 1.00 96.62 102 CYS A C 1
ATOM 766 O O . CYS A 1 102 ? 6.594 9.572 8.029 1.00 96.62 102 CYS A O 1
ATOM 768 N N . TRP A 1 103 ? 5.271 8.801 9.668 1.00 97.62 103 TRP A N 1
ATOM 769 C CA . TRP A 1 103 ? 4.746 7.675 8.893 1.00 97.62 103 TRP A CA 1
ATOM 770 C C . TRP A 1 103 ? 3.889 8.188 7.735 1.00 97.62 103 TRP A C 1
ATOM 772 O O . TRP A 1 103 ? 4.126 7.824 6.587 1.00 97.62 103 TRP A O 1
ATOM 782 N N . ASP A 1 104 ? 2.962 9.109 8.008 1.00 97.31 104 ASP A N 1
ATOM 783 C CA . ASP A 1 104 ? 2.066 9.671 6.989 1.00 97.31 104 ASP A CA 1
ATOM 784 C C . ASP A 1 104 ? 2.842 10.545 5.986 1.00 97.31 104 ASP A C 1
ATOM 786 O O . ASP A 1 104 ? 2.563 10.518 4.786 1.00 97.31 104 ASP A O 1
ATOM 790 N N . HIS A 1 105 ? 3.879 11.255 6.445 1.00 97.31 105 HIS A N 1
ATOM 791 C CA . HIS A 1 105 ? 4.781 11.997 5.557 1.00 97.31 105 HIS A CA 1
ATOM 792 C C . HIS A 1 105 ? 5.614 11.056 4.665 1.00 97.31 105 HIS A C 1
ATOM 794 O O . HIS A 1 105 ? 5.744 11.296 3.464 1.00 97.31 105 HIS A O 1
ATOM 800 N N . ALA A 1 106 ? 6.132 9.953 5.213 1.00 97.50 106 ALA A N 1
ATOM 801 C CA . ALA A 1 106 ? 6.849 8.951 4.431 1.00 97.50 106 ALA A CA 1
ATOM 802 C C . ALA A 1 106 ? 5.931 8.266 3.406 1.00 97.50 106 ALA A C 1
ATOM 804 O O . ALA A 1 106 ? 6.340 8.113 2.256 1.00 97.50 106 ALA A O 1
ATOM 805 N N . ILE A 1 107 ? 4.682 7.937 3.775 1.00 98.19 107 ILE A N 1
ATOM 806 C CA . ILE A 1 107 ? 3.658 7.432 2.844 1.00 98.19 107 ILE A CA 1
ATOM 807 C C . ILE A 1 107 ? 3.480 8.405 1.676 1.00 98.19 107 ILE A C 1
ATOM 809 O O . ILE A 1 107 ? 3.489 7.976 0.521 1.00 98.19 107 ILE A O 1
ATOM 813 N N . TYR A 1 108 ? 3.336 9.702 1.957 1.00 98.12 108 TYR A N 1
ATOM 814 C CA . TYR A 1 108 ? 3.148 10.721 0.928 1.00 98.12 108 TYR A CA 1
ATOM 815 C C . TYR A 1 108 ? 4.322 10.771 -0.065 1.00 98.12 108 TYR A C 1
ATOM 817 O O . TYR A 1 108 ? 4.112 10.600 -1.270 1.00 98.12 108 TYR A O 1
ATOM 825 N N . LEU A 1 109 ? 5.553 10.935 0.435 1.00 98.19 109 LEU A N 1
ATOM 826 C CA . LEU A 1 109 ? 6.751 11.050 -0.406 1.00 98.19 109 LEU A CA 1
ATOM 827 C C . LEU A 1 109 ? 7.031 9.759 -1.183 1.00 98.19 109 LEU A C 1
ATOM 829 O O . LEU A 1 109 ? 7.278 9.792 -2.386 1.00 98.19 109 LEU A O 1
ATOM 833 N N . ALA A 1 110 ? 6.945 8.599 -0.529 1.00 98.00 110 ALA A N 1
ATOM 834 C CA . ALA A 1 110 ? 7.146 7.319 -1.201 1.00 98.00 110 ALA A CA 1
ATOM 835 C C . ALA A 1 110 ? 6.088 7.090 -2.291 1.00 98.00 110 ALA A C 1
ATOM 837 O O . ALA A 1 110 ? 6.419 6.657 -3.393 1.00 98.00 110 ALA A O 1
ATOM 838 N N . SER A 1 111 ? 4.832 7.473 -2.044 1.00 98.56 111 SER A N 1
ATOM 839 C CA . SER A 1 111 ? 3.762 7.403 -3.046 1.00 98.56 111 SER A CA 1
ATOM 840 C C . SER A 1 111 ? 4.009 8.309 -4.252 1.00 98.56 111 SER A C 1
ATOM 842 O O . SER A 1 111 ? 3.628 7.946 -5.366 1.00 98.56 111 SER A O 1
ATOM 844 N N . GLN A 1 112 ? 4.657 9.466 -4.067 1.00 98.12 112 GLN A N 1
ATOM 845 C CA . GLN A 1 112 ? 5.115 10.305 -5.181 1.00 98.12 112 GLN A CA 1
ATOM 846 C C . GLN A 1 112 ? 6.166 9.592 -6.020 1.00 98.12 112 GLN A C 1
ATOM 848 O O . GLN A 1 112 ? 6.024 9.530 -7.238 1.00 98.12 112 GLN A O 1
ATOM 853 N N . ARG A 1 113 ? 7.173 8.991 -5.380 1.00 97.94 113 ARG A N 1
ATOM 854 C CA . ARG A 1 113 ? 8.222 8.249 -6.089 1.00 97.94 113 ARG A CA 1
ATOM 855 C C . ARG A 1 113 ? 7.659 7.073 -6.878 1.00 97.94 113 ARG A C 1
ATOM 857 O O . ARG A 1 113 ? 8.044 6.876 -8.027 1.00 97.94 113 ARG A O 1
ATOM 864 N N . VAL A 1 114 ? 6.707 6.332 -6.308 1.00 98.44 114 VAL A N 1
ATOM 865 C CA . VAL A 1 114 ? 6.01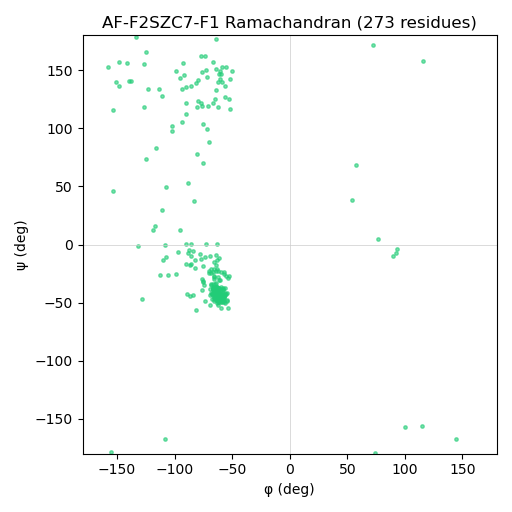5 5.266 -7.045 1.00 98.44 114 VAL A CA 1
ATOM 866 C C . VAL A 1 114 ? 5.235 5.836 -8.227 1.00 98.44 114 VAL A C 1
ATOM 868 O O . VAL A 1 114 ? 5.343 5.296 -9.320 1.00 98.44 114 VAL A O 1
ATOM 871 N N . TRP A 1 115 ? 4.507 6.942 -8.059 1.00 98.31 115 TRP A N 1
ATOM 872 C CA . TRP A 1 115 ? 3.759 7.564 -9.155 1.00 98.31 115 TRP A CA 1
ATOM 873 C C . TRP A 1 115 ? 4.660 8.052 -10.300 1.00 98.31 115 TRP A C 1
ATOM 875 O O . TRP A 1 115 ? 4.373 7.799 -11.466 1.00 98.31 115 TRP A O 1
ATOM 885 N N . GLU A 1 116 ? 5.760 8.724 -9.973 1.00 97.44 116 GLU A N 1
ATOM 886 C CA . GLU A 1 116 ? 6.659 9.352 -10.946 1.00 97.44 116 GLU A CA 1
ATOM 887 C C . GLU A 1 116 ? 7.568 8.343 -11.662 1.00 97.44 116 GLU A C 1
ATOM 889 O O . GLU A 1 116 ? 7.976 8.582 -12.796 1.00 97.44 116 GLU A O 1
ATOM 894 N N . GLN A 1 117 ? 7.914 7.232 -11.003 1.00 96.88 117 GLN A N 1
ATOM 895 C CA . GLN A 1 117 ? 8.997 6.341 -11.445 1.00 96.88 117 GLN A CA 1
ATOM 896 C C . GLN A 1 117 ? 8.605 4.854 -11.474 1.00 96.88 117 GLN A C 1
ATOM 898 O O . GLN A 1 117 ? 9.413 4.002 -11.840 1.00 96.88 117 GLN A O 1
ATOM 903 N N . GLY A 1 118 ? 7.375 4.506 -11.090 1.00 96.69 118 GLY A N 1
ATOM 904 C CA . GLY A 1 118 ? 6.928 3.119 -10.950 1.00 96.69 118 GLY A CA 1
ATOM 905 C C . GLY A 1 118 ? 6.596 2.405 -12.265 1.00 96.69 118 GLY A C 1
ATOM 906 O O . GLY A 1 118 ? 6.392 1.188 -12.247 1.00 96.69 118 GLY A O 1
ATOM 907 N N . LEU A 1 119 ? 6.573 3.111 -13.402 1.00 95.62 119 LEU A N 1
ATOM 908 C CA . LEU A 1 119 ? 6.455 2.509 -14.736 1.00 95.62 119 LEU A CA 1
ATOM 909 C C . LEU A 1 119 ? 7.818 1.991 -15.214 1.00 95.62 119 LEU A C 1
ATOM 911 O O . LEU A 1 119 ? 8.510 2.619 -16.011 1.00 95.62 119 LEU A O 1
ATOM 915 N N . ILE A 1 120 ? 8.217 0.831 -14.703 1.00 93.50 120 ILE A N 1
ATOM 916 C CA . ILE A 1 120 ? 9.555 0.275 -14.922 1.00 93.50 120 ILE A CA 1
ATOM 917 C C . ILE A 1 120 ? 9.631 -0.652 -16.143 1.00 93.50 120 ILE A C 1
ATOM 919 O O . ILE A 1 120 ? 8.723 -1.433 -16.422 1.00 93.50 120 ILE A O 1
ATOM 923 N N . PHE A 1 121 ? 10.775 -0.635 -16.836 1.00 91.62 121 PHE A N 1
ATOM 924 C CA . PHE A 1 121 ? 11.017 -1.428 -18.055 1.00 91.62 121 PHE A CA 1
ATOM 925 C C . PHE A 1 121 ? 10.974 -2.951 -17.855 1.00 91.62 121 PHE A C 1
ATOM 927 O O . PHE A 1 121 ? 10.928 -3.693 -18.833 1.00 91.62 121 PHE A O 1
ATOM 934 N N . LYS A 1 122 ? 10.992 -3.429 -16.605 1.00 90.56 122 LYS A N 1
ATOM 935 C CA . LYS A 1 122 ? 10.969 -4.859 -16.267 1.00 90.56 122 LYS A CA 1
ATOM 936 C C . LYS A 1 122 ? 9.633 -5.564 -16.567 1.00 90.56 122 LYS A C 1
ATOM 938 O O . LYS A 1 122 ? 9.595 -6.786 -16.505 1.00 90.56 122 LYS A O 1
ATOM 943 N N . GLY A 1 123 ? 8.572 -4.830 -16.909 1.00 92.38 123 GLY A N 1
ATOM 944 C CA . GLY A 1 123 ? 7.297 -5.405 -17.350 1.00 92.38 123 GLY A CA 1
ATOM 945 C C . GLY A 1 123 ? 6.219 -5.445 -16.263 1.00 92.38 123 GLY A C 1
ATOM 946 O O . GLY A 1 123 ? 6.232 -4.648 -15.324 1.00 92.38 123 GLY A O 1
ATOM 947 N N . GLY A 1 124 ? 5.241 -6.340 -16.424 1.00 94.56 124 GLY A N 1
ATOM 948 C CA . GLY A 1 124 ? 3.976 -6.326 -15.680 1.00 94.56 124 GLY A CA 1
ATOM 949 C C . GLY A 1 124 ? 3.934 -7.056 -14.332 1.00 94.56 124 GLY A C 1
ATOM 950 O O . GLY A 1 124 ? 2.901 -6.983 -13.674 1.00 94.56 124 GLY A O 1
ATOM 951 N N . GLY A 1 125 ? 4.999 -7.750 -13.915 1.00 95.00 125 GLY A N 1
ATOM 952 C CA . GLY A 1 125 ? 5.006 -8.624 -12.727 1.00 95.00 125 GLY A CA 1
ATOM 953 C C . GLY A 1 125 ? 4.791 -7.942 -11.361 1.00 95.00 125 GLY A C 1
ATOM 954 O O . GLY A 1 125 ? 4.701 -6.716 -11.256 1.00 95.00 125 GLY A O 1
ATOM 955 N N . LEU A 1 126 ? 4.742 -8.749 -10.291 1.00 94.44 126 LEU A N 1
ATOM 956 C CA . LEU A 1 126 ? 4.514 -8.296 -8.905 1.00 94.44 126 LEU A CA 1
ATOM 957 C C . LEU A 1 126 ? 5.794 -7.931 -8.137 1.00 94.44 126 LEU A C 1
ATOM 959 O O . LEU A 1 126 ? 5.827 -6.933 -7.431 1.00 94.44 126 LEU A O 1
ATOM 963 N N . CYS A 1 127 ? 6.862 -8.719 -8.248 1.00 93.94 127 CYS A N 1
ATOM 964 C CA . CYS A 1 127 ? 8.080 -8.533 -7.447 1.00 93.94 127 CYS A CA 1
ATOM 965 C C . CYS A 1 127 ? 8.793 -7.216 -7.781 1.00 93.94 127 CYS A C 1
ATOM 967 O O . CYS A 1 127 ? 9.238 -6.460 -6.917 1.00 93.94 127 CYS A O 1
ATOM 969 N N . HIS A 1 128 ? 8.907 -6.957 -9.077 1.00 93.88 128 HIS A N 1
ATOM 970 C CA . HIS A 1 128 ? 9.647 -5.835 -9.630 1.00 93.88 128 HIS A CA 1
ATOM 971 C C . HIS A 1 128 ? 9.079 -5.445 -10.997 1.00 93.88 128 HIS A C 1
ATOM 973 O O . HIS A 1 128 ? 9.822 -5.251 -11.959 1.00 93.88 128 HIS A O 1
ATOM 979 N N . GLY A 1 129 ? 7.752 -5.350 -11.074 1.00 95.38 129 GLY A N 1
ATOM 980 C CA . GLY A 1 129 ? 7.016 -4.900 -12.251 1.00 95.38 129 GLY A CA 1
ATOM 981 C C . GLY A 1 129 ? 5.930 -3.885 -11.895 1.00 95.38 129 GLY A C 1
ATOM 982 O O . GLY A 1 129 ? 5.731 -3.522 -10.734 1.00 95.38 129 GLY A O 1
ATOM 983 N N . ILE A 1 130 ? 5.232 -3.408 -12.922 1.00 97.19 130 ILE A N 1
ATOM 984 C CA . ILE A 1 130 ? 4.263 -2.312 -12.805 1.00 97.19 130 ILE A CA 1
ATOM 985 C C . ILE A 1 130 ? 3.040 -2.724 -11.969 1.00 97.19 130 ILE A C 1
ATOM 987 O O . ILE A 1 130 ? 2.564 -1.917 -11.174 1.00 97.19 130 ILE A O 1
ATOM 991 N N . ALA A 1 131 ? 2.551 -3.968 -12.080 1.00 97.06 131 ALA A N 1
ATOM 992 C CA . ALA A 1 131 ? 1.410 -4.413 -11.273 1.00 97.06 131 ALA A CA 1
ATOM 993 C C . ALA A 1 131 ? 1.765 -4.463 -9.782 1.00 97.06 131 ALA A C 1
ATOM 995 O O . ALA A 1 131 ? 0.976 -4.029 -8.947 1.00 97.06 131 ALA A O 1
ATOM 996 N N . GLY A 1 132 ? 2.981 -4.911 -9.455 1.00 96.44 132 GLY A N 1
ATOM 997 C CA . GLY A 1 132 ? 3.515 -4.840 -8.097 1.00 96.44 132 GLY A CA 1
ATOM 998 C C . GLY A 1 132 ? 3.531 -3.421 -7.547 1.00 96.44 132 GLY A C 1
ATOM 999 O O . GLY A 1 132 ? 3.077 -3.180 -6.435 1.00 96.44 132 GLY A O 1
ATOM 1000 N N . ASN A 1 133 ? 3.973 -2.461 -8.358 1.00 97.81 133 ASN A N 1
ATOM 1001 C CA . ASN A 1 133 ? 4.019 -1.052 -7.973 1.00 97.81 133 ASN A CA 1
ATOM 1002 C C . ASN A 1 133 ? 2.628 -0.414 -7.802 1.00 97.81 133 ASN A C 1
ATOM 1004 O O . ASN A 1 133 ? 2.505 0.582 -7.094 1.00 97.81 133 ASN A O 1
ATOM 1008 N N . ALA A 1 134 ? 1.581 -0.986 -8.404 1.00 98.06 134 ALA A N 1
ATOM 1009 C CA . ALA A 1 134 ? 0.199 -0.551 -8.207 1.00 98.06 134 ALA A CA 1
ATOM 1010 C C . ALA A 1 134 ? -0.375 -0.997 -6.853 1.00 98.06 134 ALA A C 1
ATOM 1012 O O . ALA A 1 134 ? -1.219 -0.308 -6.281 1.00 98.06 134 ALA A O 1
ATOM 1013 N N . TRP A 1 135 ? 0.071 -2.148 -6.344 1.00 96.44 135 TRP A N 1
ATOM 1014 C CA . TRP A 1 135 ? -0.528 -2.810 -5.183 1.00 96.44 135 TRP A CA 1
ATOM 1015 C C . TRP A 1 135 ? -0.573 -1.947 -3.914 1.00 96.44 135 TRP A C 1
ATOM 1017 O O . TRP A 1 135 ? -1.635 -1.866 -3.292 1.00 96.44 135 TRP A O 1
ATOM 1027 N N . PRO A 1 136 ? 0.507 -1.239 -3.520 1.00 96.12 136 PRO A N 1
ATOM 1028 C CA . PRO A 1 136 ? 0.474 -0.422 -2.315 1.00 96.12 136 PRO A CA 1
ATOM 1029 C C . PRO A 1 136 ? -0.584 0.678 -2.393 1.00 96.12 136 PRO A C 1
ATOM 1031 O O . PRO A 1 136 ? -1.174 1.024 -1.378 1.00 96.12 136 PRO A O 1
ATOM 1034 N N . PHE A 1 137 ? -0.895 1.197 -3.585 1.00 98.44 137 PHE A N 1
ATOM 1035 C CA . PHE A 1 137 ? -1.962 2.182 -3.742 1.00 98.44 137 PHE A CA 1
ATOM 1036 C C . PHE A 1 137 ? -3.356 1.604 -3.442 1.00 98.44 137 PHE A C 1
ATOM 1038 O O . PHE A 1 137 ? -4.179 2.312 -2.865 1.00 98.44 137 PHE A O 1
ATOM 1045 N N . LEU A 1 138 ? -3.618 0.327 -3.743 1.00 97.12 138 LEU A N 1
ATOM 1046 C CA . LEU A 1 138 ? -4.862 -0.346 -3.336 1.00 97.12 138 LEU A CA 1
ATOM 1047 C C . LEU A 1 138 ? -4.960 -0.444 -1.806 1.00 97.12 138 LEU A C 1
ATOM 1049 O O . LEU A 1 138 ? -5.984 -0.092 -1.218 1.00 97.12 138 LEU A O 1
ATOM 1053 N N . MET A 1 139 ? -3.863 -0.840 -1.155 1.00 95.50 139 MET A N 1
ATOM 1054 C CA . MET A 1 139 ? -3.793 -0.932 0.308 1.00 95.50 139 MET A CA 1
ATOM 1055 C C . MET A 1 139 ? -3.961 0.442 0.974 1.00 95.50 139 MET A C 1
ATOM 1057 O O . MET A 1 139 ? -4.658 0.567 1.979 1.00 95.50 139 MET A O 1
ATOM 1061 N N . LEU A 1 140 ? -3.345 1.487 0.411 1.00 97.31 140 LEU A N 1
ATOM 1062 C CA . LEU A 1 140 ? -3.449 2.855 0.919 1.00 97.31 140 LEU A CA 1
ATOM 1063 C C . LEU A 1 140 ? -4.852 3.436 0.717 1.00 97.31 140 LEU A C 1
ATOM 1065 O O . LEU A 1 140 ? -5.343 4.102 1.625 1.00 97.31 140 LEU A O 1
ATOM 1069 N N . HIS A 1 141 ? -5.525 3.162 -0.407 1.00 97.44 141 HIS A N 1
ATOM 1070 C CA . HIS A 1 141 ? -6.941 3.517 -0.572 1.00 97.44 141 HIS A CA 1
ATOM 1071 C C . HIS A 1 141 ? -7.764 2.959 0.591 1.00 97.44 141 HIS A C 1
ATOM 1073 O O . HIS A 1 141 ? -8.412 3.715 1.308 1.00 97.44 141 HIS A O 1
ATOM 1079 N N . ASN A 1 142 ? -7.666 1.652 0.824 1.00 94.69 142 ASN A N 1
ATOM 1080 C CA . ASN A 1 142 ? -8.406 0.967 1.876 1.00 94.69 142 ASN A CA 1
ATOM 1081 C C . ASN A 1 142 ? -8.108 1.539 3.268 1.00 94.69 142 ASN A C 1
ATOM 1083 O O . ASN A 1 142 ? -9.019 1.776 4.061 1.00 94.69 142 ASN A O 1
ATOM 1087 N N . LEU A 1 143 ? -6.834 1.810 3.553 1.00 94.56 143 LEU A N 1
ATOM 1088 C CA . LEU A 1 143 ? -6.401 2.412 4.808 1.00 94.56 143 LEU A CA 1
ATOM 1089 C C . LEU A 1 143 ? -6.982 3.812 5.029 1.00 94.56 143 LEU A C 1
ATOM 1091 O O . LEU A 1 143 ? -7.437 4.119 6.131 1.00 94.56 143 LEU A O 1
ATOM 1095 N N . PHE A 1 144 ? -6.928 4.676 4.014 1.00 95.56 144 PHE A N 1
ATOM 1096 C CA . PHE A 1 144 ? -7.373 6.063 4.140 1.00 95.56 144 PHE A CA 1
ATOM 1097 C C . PHE A 1 144 ? -8.887 6.234 3.977 1.00 95.56 144 PHE A C 1
ATOM 1099 O O . PHE A 1 144 ? -9.412 7.234 4.458 1.00 95.56 144 PHE A O 1
ATOM 1106 N N . GLU A 1 145 ? -9.582 5.278 3.354 1.00 94.81 145 GLU A N 1
ATOM 1107 C CA . GLU A 1 145 ? -11.045 5.279 3.224 1.00 94.81 145 GLU A CA 1
ATOM 1108 C C . GLU A 1 145 ? -11.734 4.639 4.437 1.00 94.81 145 GLU A C 1
ATOM 1110 O O . GLU A 1 145 ? -12.714 5.177 4.949 1.00 94.81 145 GLU A O 1
ATOM 1115 N N . TYR A 1 146 ? -11.227 3.493 4.909 1.00 92.38 146 TYR A N 1
ATOM 1116 C CA . TYR A 1 146 ? -11.904 2.668 5.922 1.00 92.38 146 TYR A CA 1
ATOM 1117 C C . TYR A 1 146 ? -11.244 2.722 7.305 1.00 92.38 146 TYR A C 1
ATOM 1119 O O . TYR A 1 146 ? -11.821 2.250 8.287 1.00 92.38 146 TYR A O 1
ATOM 1127 N N . GLY A 1 147 ? -10.047 3.303 7.398 1.00 92.12 147 GLY A N 1
ATOM 1128 C CA . GLY A 1 147 ? -9.298 3.425 8.642 1.00 92.12 147 GLY A CA 1
ATOM 1129 C C . GLY A 1 147 ? -8.658 2.114 9.122 1.00 92.12 147 GLY A C 1
ATOM 1130 O O . GLY A 1 147 ? -8.758 1.065 8.473 1.00 92.12 147 GLY A O 1
ATOM 1131 N N . PRO A 1 148 ? -7.961 2.165 10.271 1.00 93.00 148 PRO A N 1
ATOM 1132 C CA . PRO A 1 148 ? -7.286 1.001 10.823 1.00 93.00 148 PRO A CA 1
ATOM 1133 C C . PRO A 1 148 ? -8.272 -0.016 11.404 1.00 93.00 148 PRO A C 1
ATOM 1135 O O . PRO A 1 148 ? -9.321 0.337 11.947 1.00 93.00 148 PRO A O 1
ATOM 1138 N N . GLN A 1 149 ? -7.883 -1.285 11.351 1.00 88.75 149 GLN A N 1
ATOM 1139 C CA . GLN A 1 149 ? -8.627 -2.426 11.868 1.00 88.75 149 GLN A CA 1
ATOM 1140 C C . GLN A 1 149 ? -8.173 -2.796 13.279 1.00 88.75 149 GLN A C 1
ATOM 1142 O O . GLN A 1 149 ? -6.992 -2.709 13.615 1.00 88.75 149 GLN A O 1
ATOM 1147 N N . GLY A 1 150 ? -9.119 -3.217 14.115 1.00 89.62 150 GLY A N 1
ATOM 1148 C CA . GLY A 1 150 ? -8.867 -3.627 15.494 1.00 89.62 150 GLY A CA 1
ATOM 1149 C C . GLY A 1 150 ? -9.996 -3.235 16.442 1.00 89.62 150 GLY A C 1
ATOM 1150 O O . GLY A 1 150 ? -11.094 -2.845 16.023 1.00 89.62 150 GLY A O 1
ATOM 1151 N N . SER A 1 151 ? -9.726 -3.330 17.744 1.00 92.06 151 SER A N 1
ATOM 1152 C CA . SER A 1 151 ? -10.723 -3.039 18.774 1.00 92.06 151 SER A CA 1
ATOM 1153 C C . SER A 1 151 ? -11.255 -1.602 18.659 1.00 92.06 151 SER A C 1
ATOM 1155 O O . SER A 1 151 ? -10.580 -0.690 18.173 1.00 92.06 151 SER A O 1
ATOM 1157 N N . ARG A 1 152 ? -12.495 -1.369 19.111 1.00 93.38 152 ARG A N 1
ATOM 1158 C CA . ARG A 1 152 ? -13.065 -0.010 19.161 1.00 93.38 152 ARG A CA 1
ATOM 1159 C C . ARG A 1 152 ? -12.198 0.929 20.007 1.00 93.38 152 ARG A C 1
ATOM 1161 O O . ARG A 1 152 ? -12.014 2.076 19.618 1.00 93.38 152 ARG A O 1
ATOM 1168 N N . ALA A 1 153 ? -11.658 0.433 21.121 1.00 96.12 153 ALA A N 1
ATOM 1169 C CA . ALA A 1 153 ? -10.803 1.208 22.013 1.00 96.12 153 ALA A CA 1
ATOM 1170 C C . ALA A 1 153 ? -9.516 1.666 21.312 1.00 96.12 153 ALA A C 1
ATOM 1172 O O . ALA A 1 153 ? -9.199 2.851 21.350 1.00 96.12 153 ALA A O 1
ATOM 1173 N N . ASP A 1 154 ? -8.826 0.769 20.599 1.00 95.56 154 ASP A N 1
ATOM 1174 C CA . ASP A 1 154 ? -7.595 1.123 19.882 1.00 95.56 154 ASP A CA 1
ATOM 1175 C C . ASP A 1 154 ? -7.861 2.112 18.740 1.00 95.56 154 ASP A C 1
ATOM 1177 O O . ASP A 1 154 ? -7.113 3.072 18.563 1.00 95.56 154 ASP A O 1
ATOM 1181 N N . ARG A 1 155 ? -8.961 1.929 17.995 1.00 95.38 155 ARG A N 1
ATOM 1182 C CA . ARG A 1 155 ? -9.367 2.864 16.931 1.00 95.38 155 ARG A CA 1
ATOM 1183 C C . ARG A 1 155 ? -9.681 4.257 17.476 1.00 95.38 155 ARG A C 1
ATOM 1185 O O . ARG A 1 155 ? -9.282 5.249 16.867 1.00 95.38 155 ARG A O 1
ATOM 1192 N N . MET A 1 156 ? -10.369 4.340 18.616 1.00 96.69 156 MET A N 1
ATOM 1193 C CA . MET A 1 156 ? -10.651 5.613 19.286 1.00 96.69 156 MET A CA 1
ATOM 1194 C C . MET A 1 156 ? -9.366 6.277 19.789 1.00 96.69 156 MET A C 1
ATOM 1196 O O . MET A 1 156 ? -9.155 7.449 19.496 1.00 96.69 156 MET A O 1
ATOM 1200 N N . ALA A 1 157 ? -8.482 5.522 20.448 1.00 97.00 157 ALA A N 1
ATOM 1201 C CA . ALA A 1 157 ? -7.196 6.029 20.929 1.00 97.00 157 ALA A CA 1
ATOM 1202 C C . ALA A 1 157 ? -6.323 6.563 19.781 1.00 97.00 157 ALA A C 1
ATOM 1204 O O . ALA A 1 157 ? -5.752 7.649 19.874 1.00 97.00 157 ALA A O 1
ATOM 1205 N N . PHE A 1 158 ? -6.261 5.841 18.658 1.00 97.00 158 PHE A N 1
ATOM 1206 C CA . PHE A 1 158 ? -5.552 6.319 17.474 1.00 97.00 158 PHE A CA 1
ATOM 1207 C C . PHE A 1 158 ? -6.199 7.573 16.866 1.00 97.00 158 PHE A C 1
ATOM 1209 O O . PHE A 1 158 ? -5.492 8.505 16.491 1.00 97.00 158 PHE A O 1
ATOM 1216 N N . SER A 1 159 ? -7.532 7.625 16.792 1.00 96.00 159 SER A N 1
ATOM 1217 C CA . SER A 1 159 ? -8.256 8.791 16.260 1.00 96.00 159 SER A CA 1
ATOM 1218 C C . SER A 1 159 ? -8.021 10.044 17.106 1.00 96.00 159 SER A C 1
ATOM 1220 O O . SER A 1 159 ? -7.831 11.128 16.561 1.00 96.00 159 SER A O 1
ATOM 1222 N N . GLU A 1 160 ? -7.984 9.896 18.430 1.00 96.56 160 GLU A N 1
ATOM 1223 C CA . GLU A 1 160 ? -7.655 10.976 19.360 1.00 96.56 160 GLU A CA 1
ATOM 1224 C C . GLU A 1 160 ? -6.213 11.468 19.162 1.00 96.56 160 GLU A C 1
ATOM 1226 O O . GLU A 1 160 ? -5.987 12.668 19.001 1.00 96.56 160 GLU A O 1
ATOM 1231 N N . LYS A 1 161 ? -5.248 10.544 19.066 1.00 95.44 161 LYS A N 1
ATOM 1232 C CA . LYS A 1 161 ? -3.842 10.862 18.763 1.00 95.44 161 LYS A CA 1
ATOM 1233 C C . LYS A 1 161 ? -3.696 11.609 17.432 1.00 95.44 161 LYS A C 1
ATOM 1235 O O . LYS A 1 161 ? -2.946 12.583 17.346 1.00 95.44 161 LYS A O 1
ATOM 1240 N N . LEU A 1 162 ? -4.435 11.190 16.403 1.00 94.12 162 LEU A N 1
ATOM 1241 C CA . LEU A 1 162 ? -4.449 11.846 15.096 1.00 94.12 162 LEU A CA 1
ATOM 1242 C C . LEU A 1 162 ? -5.044 13.260 15.176 1.00 94.12 162 LEU A C 1
ATOM 1244 O O . LEU A 1 162 ? -4.484 14.176 14.585 1.00 94.12 162 LEU A O 1
ATOM 1248 N N . ALA A 1 163 ? -6.131 13.455 15.930 1.00 94.56 163 ALA A N 1
ATOM 1249 C CA . ALA A 1 163 ? -6.782 14.758 16.096 1.00 94.56 163 ALA A CA 1
ATOM 1250 C C . ALA A 1 163 ? -5.906 15.786 16.835 1.00 94.56 163 ALA A C 1
ATOM 1252 O O . ALA A 1 163 ? -6.013 16.984 16.581 1.00 94.56 163 ALA A O 1
ATOM 1253 N N . GLN A 1 164 ? -5.032 15.325 17.732 1.00 93.81 164 GLN A N 1
ATOM 1254 C CA . GLN A 1 164 ? -4.079 16.169 18.463 1.00 93.81 164 GLN A CA 1
ATOM 1255 C C . GLN A 1 164 ? -2.809 16.482 17.656 1.00 93.81 164 GLN A C 1
ATOM 1257 O O . GLN A 1 164 ? -2.031 17.360 18.030 1.00 93.81 164 GLN A O 1
ATOM 1262 N N . THR A 1 165 ? -2.582 15.770 16.553 1.00 92.06 165 THR A N 1
ATOM 1263 C CA . THR A 1 165 ? -1.395 15.932 15.718 1.00 92.06 165 THR A CA 1
ATOM 1264 C C . THR A 1 165 ? -1.677 16.911 14.573 1.00 92.06 165 THR A C 1
ATOM 1266 O O . THR A 1 165 ? -2.687 16.763 13.883 1.00 92.06 165 THR A O 1
ATOM 1269 N N . PRO A 1 166 ? -0.786 17.881 14.293 1.00 89.50 166 PRO A N 1
ATOM 1270 C CA . PRO A 1 166 ? -0.917 18.730 13.115 1.00 89.50 166 PRO A CA 1
ATOM 1271 C C . PRO A 1 166 ? -0.994 17.895 11.826 1.00 89.50 166 PRO A C 1
ATOM 1273 O O . PRO A 1 166 ? -0.205 16.959 11.660 1.00 89.50 166 PRO A O 1
ATOM 1276 N N . PRO A 1 167 ? -1.903 18.218 10.889 1.00 82.44 167 PRO A N 1
ATOM 1277 C CA . PRO A 1 167 ? -1.987 17.486 9.635 1.00 82.44 167 PRO A CA 1
ATOM 1278 C C . PRO A 1 167 ? -0.670 17.613 8.851 1.00 82.44 167 PRO A C 1
ATOM 1280 O O . PRO A 1 167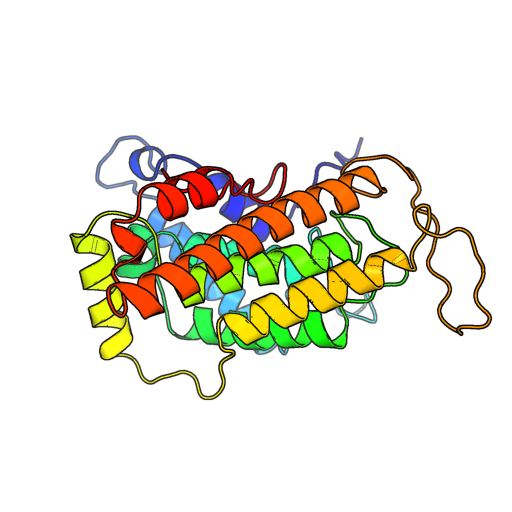 ? -0.022 18.665 8.907 1.00 82.44 167 PRO A O 1
ATOM 1283 N N . PRO A 1 168 ? -0.269 16.576 8.093 1.00 82.06 168 PRO A N 1
ATOM 1284 C CA . PRO A 1 168 ? 0.902 16.674 7.235 1.00 82.06 168 PRO A CA 1
ATOM 1285 C C . PRO A 1 168 ? 0.699 17.787 6.193 1.00 82.06 168 PRO A C 1
ATOM 1287 O O . PRO A 1 168 ? -0.434 18.023 5.758 1.00 82.06 168 PRO A O 1
ATOM 1290 N N . PRO A 1 169 ? 1.782 18.454 5.754 1.00 78.38 169 PRO A N 1
ATOM 1291 C CA . PRO A 1 169 ? 1.696 19.590 4.835 1.00 78.38 169 PRO A CA 1
ATOM 1292 C C . PRO A 1 169 ? 1.065 19.207 3.493 1.00 78.38 169 PRO A C 1
ATOM 1294 O O . PRO A 1 169 ? 0.417 20.028 2.848 1.00 78.38 169 PRO A O 1
ATOM 1297 N N . GLN A 1 170 ? 1.253 17.956 3.072 1.00 87.62 170 GLN A N 1
ATOM 1298 C CA . GLN A 1 170 ? 0.699 17.402 1.848 1.00 87.62 170 GLN A CA 1
ATOM 1299 C C . GLN A 1 170 ? 0.178 15.990 2.132 1.00 87.62 170 GLN A C 1
ATOM 1301 O O . GLN A 1 170 ? 0.781 15.229 2.889 1.00 87.62 170 GLN A O 1
ATOM 1306 N N . LYS A 1 171 ? -0.971 15.654 1.540 1.00 91.31 171 LYS A N 1
ATOM 1307 C CA . LYS A 1 171 ? -1.586 14.325 1.614 1.00 91.31 171 LYS A CA 1
ATOM 1308 C C . LYS A 1 171 ? -2.350 14.023 0.332 1.00 91.31 171 LYS A C 1
ATOM 1310 O O . LYS A 1 171 ? -2.786 14.943 -0.358 1.00 91.31 171 LYS A O 1
ATOM 1315 N N . TYR A 1 172 ? -2.543 12.740 0.060 1.00 94.00 172 TYR A N 1
ATOM 1316 C CA . TYR A 1 172 ? -3.479 12.273 -0.958 1.00 94.00 172 TYR A CA 1
ATOM 1317 C C . TYR A 1 172 ? -4.796 11.834 -0.318 1.00 94.00 172 TYR A C 1
ATOM 1319 O O . TYR A 1 172 ? -4.809 11.380 0.828 1.00 94.00 172 TYR A O 1
ATOM 1327 N N . SER A 1 173 ? -5.902 11.978 -1.047 1.00 96.12 173 SER A N 1
ATOM 1328 C CA . SER A 1 173 ? -7.173 11.344 -0.690 1.00 96.12 173 SER A CA 1
ATOM 1329 C C . SER A 1 173 ? -7.135 9.840 -0.979 1.00 96.12 173 SER A C 1
ATOM 1331 O O . SER A 1 173 ? -6.309 9.367 -1.764 1.00 96.12 173 SER A O 1
ATOM 1333 N N . ALA A 1 174 ? -8.057 9.083 -0.382 1.00 96.94 174 ALA A N 1
ATOM 1334 C CA . ALA A 1 174 ? -8.203 7.660 -0.680 1.00 96.94 174 ALA A CA 1
ATOM 1335 C C . ALA A 1 174 ? -8.463 7.412 -2.179 1.00 96.94 174 ALA A C 1
ATOM 1337 O O . ALA A 1 174 ? -7.785 6.591 -2.798 1.00 96.94 174 ALA A O 1
ATOM 1338 N N . ASP A 1 175 ? -9.355 8.192 -2.797 1.00 97.75 175 ASP A N 1
ATOM 1339 C CA . ASP A 1 175 ? -9.664 8.082 -4.230 1.00 97.75 175 ASP A CA 1
ATOM 1340 C C . ASP A 1 175 ? -8.463 8.455 -5.130 1.00 97.75 175 ASP A C 1
ATOM 1342 O O . ASP A 1 175 ? -8.308 7.923 -6.235 1.00 97.75 175 ASP A O 1
ATOM 1346 N N . GLN A 1 176 ? -7.551 9.322 -4.667 1.00 98.31 176 GLN A N 1
ATOM 1347 C CA . GLN A 1 176 ? -6.292 9.578 -5.378 1.00 98.31 176 GLN A CA 1
ATOM 1348 C C . GLN A 1 176 ? -5.378 8.348 -5.379 1.00 98.31 176 GLN A C 1
ATOM 1350 O O . GLN A 1 176 ? -4.727 8.084 -6.387 1.00 98.31 176 GLN A O 1
ATOM 1355 N N . TYR A 1 177 ? -5.341 7.564 -4.301 1.00 98.56 177 TYR A N 1
ATOM 1356 C CA . TYR A 1 177 ? -4.615 6.294 -4.314 1.00 98.56 177 TYR A CA 1
ATOM 1357 C C . TYR A 1 177 ? -5.280 5.280 -5.248 1.00 98.56 177 TYR A C 1
ATOM 1359 O O . TYR A 1 177 ? -4.602 4.715 -6.108 1.00 98.56 177 TYR A O 1
ATOM 1367 N N . LEU A 1 178 ? -6.604 5.115 -5.167 1.00 98.38 178 LEU A N 1
ATOM 1368 C CA . LEU A 1 178 ? -7.325 4.184 -6.038 1.00 98.38 178 LEU A CA 1
ATOM 1369 C C . LEU A 1 178 ? -7.139 4.526 -7.521 1.00 98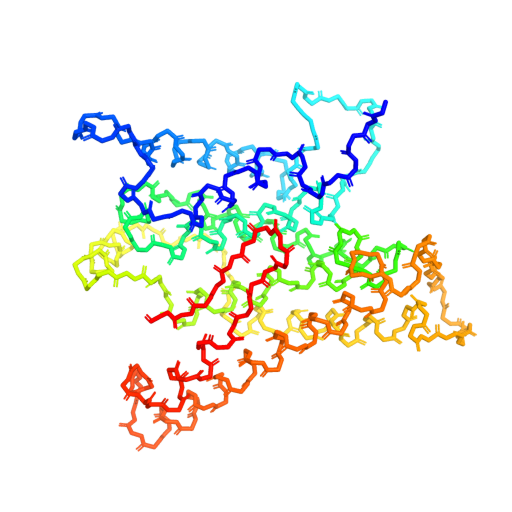.38 178 LEU A C 1
ATOM 1371 O O . LEU A 1 178 ? -6.787 3.657 -8.314 1.00 98.38 178 LEU A O 1
ATOM 1375 N N . SER A 1 179 ? -7.289 5.795 -7.902 1.00 98.56 179 SER A N 1
ATOM 1376 C CA . SER A 1 179 ? -7.097 6.225 -9.295 1.00 98.56 179 SER A CA 1
ATOM 1377 C C . SER A 1 179 ? -5.686 5.938 -9.818 1.00 98.56 179 SER A C 1
ATOM 1379 O O . SER A 1 179 ? -5.537 5.482 -10.953 1.00 98.56 179 SER A O 1
ATOM 1381 N N . ARG A 1 180 ? -4.646 6.120 -8.993 1.00 98.62 180 ARG A N 1
ATOM 1382 C CA . ARG A 1 180 ? -3.265 5.764 -9.356 1.00 98.62 180 ARG A CA 1
ATOM 1383 C C . ARG A 1 180 ? -3.073 4.261 -9.517 1.00 98.62 180 ARG A C 1
ATOM 1385 O O . ARG A 1 180 ? -2.436 3.847 -10.485 1.00 98.62 180 ARG A O 1
ATOM 1392 N N . ALA A 1 181 ? -3.641 3.456 -8.619 1.00 98.50 181 ALA A N 1
ATOM 1393 C CA . ALA A 1 181 ? -3.605 2.000 -8.735 1.00 98.50 181 ALA A CA 1
ATOM 1394 C C . ALA A 1 181 ? -4.208 1.543 -10.072 1.00 98.50 181 ALA A C 1
ATOM 1396 O O . ALA A 1 181 ? -3.577 0.804 -10.826 1.00 98.50 181 ALA A O 1
ATOM 1397 N N . LEU A 1 182 ? -5.400 2.048 -10.406 1.00 98.50 182 LEU A N 1
ATOM 1398 C CA . LEU A 1 182 ? -6.097 1.700 -11.645 1.00 98.50 182 LEU A CA 1
ATOM 1399 C C . LEU A 1 182 ? -5.344 2.179 -12.886 1.00 98.50 182 LEU A C 1
ATOM 1401 O O . LEU A 1 182 ? -5.259 1.436 -13.862 1.00 98.50 182 LEU A O 1
ATOM 1405 N N . ALA A 1 183 ? -4.744 3.372 -12.849 1.00 98.56 183 ALA A N 1
ATOM 1406 C CA . ALA A 1 183 ? -3.905 3.862 -13.939 1.00 98.56 183 ALA A CA 1
ATOM 1407 C C . ALA A 1 183 ? -2.719 2.919 -14.208 1.00 98.56 183 ALA A C 1
ATOM 1409 O O . ALA A 1 183 ? -2.473 2.554 -15.358 1.00 98.56 183 ALA A O 1
ATOM 1410 N N . PHE A 1 184 ? -2.032 2.459 -13.157 1.00 98.38 184 PHE A N 1
ATOM 1411 C CA . PHE A 1 184 ? -0.947 1.485 -13.286 1.00 98.38 184 PHE A CA 1
ATOM 1412 C C . PHE A 1 184 ? -1.442 0.154 -13.857 1.00 98.38 184 PHE A C 1
ATOM 1414 O O . PHE A 1 184 ? -0.859 -0.354 -14.812 1.00 98.38 184 PHE A O 1
ATOM 1421 N N . LEU A 1 185 ? -2.526 -0.407 -13.315 1.00 97.62 185 LEU A N 1
ATOM 1422 C CA . LEU A 1 185 ? -3.055 -1.704 -13.751 1.00 97.62 185 LEU A CA 1
ATOM 1423 C C . LEU A 1 185 ? -3.580 -1.678 -15.192 1.00 97.62 185 LEU A C 1
ATOM 1425 O O . LEU A 1 185 ? -3.374 -2.634 -15.944 1.00 97.62 185 LEU A O 1
ATOM 1429 N N . LEU A 1 186 ? -4.206 -0.576 -15.611 1.00 96.81 186 LEU A N 1
ATOM 1430 C CA . LEU A 1 186 ? -4.579 -0.356 -17.008 1.00 96.81 186 LEU A CA 1
ATOM 1431 C C . LEU A 1 186 ? -3.340 -0.285 -17.903 1.00 96.81 186 LEU A C 1
ATOM 1433 O O . LEU A 1 186 ? -3.335 -0.882 -18.979 1.00 96.81 186 LEU A O 1
ATOM 1437 N N . HIS A 1 187 ? -2.279 0.385 -17.447 1.00 95.12 187 HIS A N 1
ATOM 1438 C CA . HIS A 1 187 ? -1.024 0.499 -18.189 1.00 95.12 187 HIS A CA 1
ATOM 1439 C C . HIS A 1 187 ? -0.272 -0.833 -18.304 1.00 95.12 187 HIS A C 1
ATOM 1441 O O . HIS A 1 187 ? 0.312 -1.112 -19.349 1.00 95.12 187 HIS A O 1
ATOM 1447 N N . VAL A 1 188 ? -0.341 -1.708 -17.291 1.00 93.69 188 VAL A N 1
ATOM 1448 C CA . VAL A 1 188 ? 0.267 -3.056 -17.324 1.00 93.69 188 VAL A CA 1
ATOM 1449 C C . VAL A 1 188 ? -0.186 -3.863 -18.544 1.00 93.69 188 VAL A C 1
ATOM 1451 O O . VAL A 1 188 ? 0.588 -4.665 -19.067 1.00 93.69 188 VAL A O 1
ATOM 1454 N N . ARG A 1 189 ? -1.396 -3.619 -19.064 1.00 90.56 189 ARG A N 1
ATOM 1455 C CA . ARG A 1 189 ? -1.915 -4.270 -20.281 1.00 90.56 189 ARG A CA 1
ATOM 1456 C C . ARG A 1 189 ? -1.082 -3.987 -21.535 1.00 90.56 189 ARG A C 1
ATOM 1458 O O . ARG A 1 189 ? -1.307 -4.626 -22.553 1.00 90.56 189 ARG A O 1
ATOM 1465 N N . LYS A 1 190 ? -0.151 -3.031 -21.491 1.00 90.38 190 LYS A N 1
ATOM 1466 C CA . LYS A 1 190 ? 0.819 -2.749 -22.561 1.00 90.38 190 LYS A CA 1
ATOM 1467 C C . LYS A 1 190 ? 2.108 -3.578 -22.448 1.00 90.38 190 LYS A C 1
ATOM 1469 O O . LYS A 1 190 ? 2.953 -3.504 -23.330 1.00 90.38 190 LYS A O 1
ATOM 1474 N N . THR A 1 191 ? 2.290 -4.333 -21.364 1.00 91.25 191 THR A N 1
ATOM 1475 C CA . THR A 1 191 ? 3.509 -5.115 -21.102 1.00 91.25 191 THR A CA 1
ATOM 1476 C C . THR A 1 191 ? 3.394 -6.549 -21.627 1.00 91.25 191 THR A C 1
ATOM 1478 O O . THR A 1 191 ? 2.299 -7.095 -21.757 1.00 91.25 191 THR A O 1
ATOM 1481 N N . GLN A 1 192 ? 4.530 -7.191 -21.895 1.00 88.94 192 GLN A N 1
ATOM 1482 C CA . GLN A 1 192 ? 4.579 -8.614 -22.239 1.00 88.94 192 GLN A CA 1
ATOM 1483 C C . GLN A 1 192 ? 4.398 -9.501 -20.985 1.00 88.94 192 GLN A C 1
ATOM 1485 O O . GLN A 1 192 ? 4.827 -9.101 -19.900 1.00 88.94 192 GLN A O 1
ATOM 1490 N N . PRO A 1 193 ? 3.798 -10.706 -21.100 1.00 87.81 193 PRO A N 1
ATOM 1491 C CA . PRO A 1 193 ? 3.252 -11.315 -22.320 1.00 87.81 193 PRO A CA 1
ATOM 1492 C C . PRO A 1 193 ? 1.806 -10.893 -22.623 1.00 87.81 193 PRO A C 1
ATOM 1494 O O . PRO A 1 193 ? 1.242 -11.366 -23.603 1.00 87.81 193 PRO A O 1
ATOM 1497 N N . PHE A 1 194 ? 1.193 -10.036 -21.793 1.00 85.12 194 PHE A N 1
ATOM 1498 C CA . PHE A 1 194 ? -0.201 -9.609 -21.966 1.00 85.12 194 PHE A CA 1
ATOM 1499 C C . PHE A 1 194 ? -0.432 -8.991 -23.348 1.00 85.12 194 PHE A C 1
ATOM 1501 O O . PHE A 1 194 ? -1.440 -9.261 -23.999 1.00 85.12 194 PHE A O 1
ATOM 1508 N N . ASN A 1 195 ? 0.518 -8.175 -23.798 1.00 83.62 195 ASN A N 1
ATOM 1509 C CA . ASN A 1 195 ? 0.517 -7.591 -25.123 1.00 83.62 195 ASN A CA 1
ATOM 1510 C C . ASN A 1 195 ? 1.839 -7.879 -25.828 1.00 83.62 195 ASN A C 1
ATOM 1512 O O . ASN A 1 195 ? 2.909 -7.485 -25.364 1.00 83.62 195 ASN A O 1
ATOM 1516 N N . THR A 1 196 ? 1.746 -8.594 -26.944 1.00 75.56 196 THR A N 1
ATOM 1517 C CA . THR A 1 196 ? 2.874 -8.954 -27.808 1.00 75.56 196 THR A CA 1
ATOM 1518 C C . THR A 1 196 ? 3.029 -8.003 -28.991 1.00 75.56 196 THR A C 1
ATOM 1520 O O . THR A 1 196 ? 4.018 -8.098 -29.717 1.00 75.56 196 THR A O 1
ATOM 1523 N N . HIS A 1 197 ? 2.090 -7.070 -29.187 1.00 69.38 197 HIS A N 1
ATOM 1524 C CA . HIS A 1 197 ? 2.208 -6.051 -30.215 1.00 69.38 197 HIS A CA 1
ATOM 1525 C C . HIS A 1 197 ? 3.298 -5.057 -29.821 1.00 69.38 197 HIS A C 1
ATOM 1527 O O . HIS A 1 197 ? 3.211 -4.358 -28.811 1.00 69.38 197 HIS A O 1
ATOM 1533 N N . THR A 1 198 ? 4.322 -4.962 -30.661 1.00 58.88 198 THR A N 1
ATOM 1534 C CA . THR A 1 198 ? 5.227 -3.820 -30.677 1.00 58.88 198 THR A CA 1
ATOM 1535 C C . THR A 1 198 ? 4.440 -2.636 -31.227 1.00 58.88 198 THR A C 1
ATOM 1537 O O . THR A 1 198 ? 4.384 -2.439 -32.440 1.00 58.88 198 THR A O 1
ATOM 1540 N N . TYR A 1 199 ? 3.751 -1.888 -30.365 1.00 56.06 199 TYR A N 1
ATOM 1541 C CA . TYR A 1 199 ? 3.253 -0.577 -30.773 1.00 56.06 199 TYR A CA 1
ATOM 1542 C C . TYR A 1 199 ? 4.429 0.265 -31.284 1.00 56.06 199 TYR A C 1
ATOM 1544 O O . TYR A 1 199 ? 5.554 0.121 -30.811 1.00 56.06 199 TYR A O 1
ATOM 1552 N N . GLU A 1 200 ? 4.151 1.206 -32.183 1.00 54.41 200 GLU A N 1
ATOM 1553 C CA . GLU A 1 200 ? 5.066 2.310 -32.515 1.00 54.41 200 GLU A CA 1
ATOM 1554 C C . GLU A 1 200 ? 5.335 3.240 -31.305 1.00 54.41 200 GLU A C 1
ATOM 1556 O O . GLU A 1 200 ? 6.076 4.215 -31.415 1.00 54.41 200 GLU A O 1
ATOM 1561 N N . GLU A 1 201 ? 4.748 2.953 -30.133 1.00 58.12 201 GLU A N 1
ATOM 1562 C CA . GLU A 1 201 ? 5.053 3.629 -28.873 1.00 58.12 201 GLU A CA 1
ATOM 1563 C C . GLU A 1 201 ? 6.513 3.364 -28.459 1.00 58.12 201 GLU A C 1
ATOM 1565 O O . GLU A 1 201 ? 6.999 2.235 -28.443 1.00 58.12 201 GLU A O 1
ATOM 1570 N N . SER A 1 202 ? 7.214 4.428 -28.070 1.00 56.47 202 SER A N 1
ATOM 1571 C CA . SER A 1 202 ? 8.654 4.443 -27.773 1.00 56.47 202 SER A CA 1
ATOM 1572 C C . SER A 1 202 ? 9.100 3.582 -26.580 1.00 56.47 202 SER A C 1
ATOM 1574 O O . SER A 1 202 ? 10.303 3.426 -26.360 1.00 56.47 202 SER A O 1
ATOM 1576 N N . ILE A 1 203 ? 8.172 3.031 -25.790 1.00 68.69 203 ILE A N 1
ATOM 1577 C CA . ILE A 1 203 ? 8.480 2.314 -24.548 1.00 68.69 203 ILE A CA 1
ATOM 1578 C C . ILE A 1 203 ? 8.399 0.805 -24.780 1.00 68.69 203 ILE A C 1
ATOM 1580 O O . ILE A 1 203 ? 7.324 0.208 -24.772 1.00 68.69 203 ILE A O 1
ATOM 1584 N N . GLN A 1 204 ? 9.565 0.175 -24.923 1.00 79.56 204 GLN A N 1
ATOM 1585 C CA . GLN A 1 204 ? 9.686 -1.279 -25.001 1.00 79.56 204 GLN A CA 1
ATOM 1586 C C . GLN A 1 204 ? 9.872 -1.884 -23.604 1.00 79.56 204 GLN A C 1
ATOM 1588 O O . GLN A 1 204 ? 10.907 -1.701 -22.958 1.00 79.56 204 GLN A O 1
ATOM 1593 N N . TYR A 1 205 ? 8.865 -2.624 -23.138 1.00 89.31 205 TYR A N 1
ATOM 1594 C CA . TYR A 1 205 ? 8.960 -3.438 -21.926 1.00 89.31 205 TYR A CA 1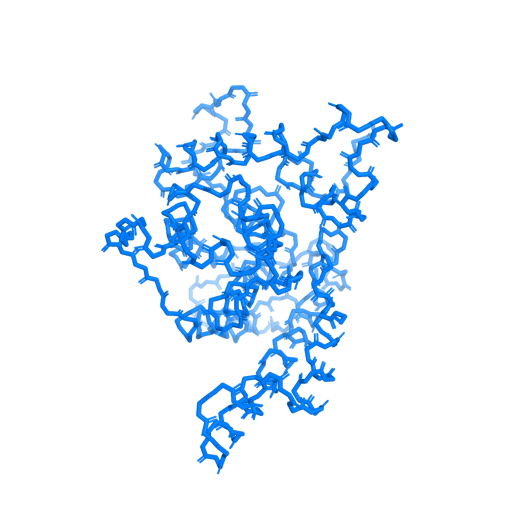
ATOM 1595 C C . TYR A 1 205 ? 9.686 -4.752 -22.203 1.00 89.31 205 TYR A C 1
ATOM 1597 O O . TYR A 1 205 ? 9.479 -5.384 -23.237 1.00 89.31 205 TYR A O 1
ATOM 1605 N N . ARG A 1 206 ? 10.513 -5.186 -21.253 1.00 89.12 206 ARG A N 1
ATOM 1606 C CA . ARG A 1 206 ? 11.184 -6.485 -21.309 1.00 89.12 206 ARG A CA 1
ATOM 1607 C C . ARG A 1 206 ? 10.173 -7.613 -21.073 1.00 89.12 206 ARG A C 1
ATOM 1609 O O . ARG A 1 206 ? 9.283 -7.465 -20.241 1.00 89.12 206 ARG A O 1
ATOM 1616 N N . MET A 1 207 ? 10.359 -8.744 -21.752 1.00 90.12 207 MET A N 1
ATOM 1617 C CA . MET A 1 207 ? 9.747 -10.027 -21.389 1.00 90.12 207 MET A CA 1
ATOM 1618 C C . MET A 1 207 ? 10.329 -10.514 -20.047 1.00 90.12 207 MET A C 1
ATOM 1620 O O . MET A 1 207 ? 11.547 -10.672 -19.966 1.00 90.12 207 MET A O 1
ATOM 1624 N N . PRO A 1 208 ? 9.516 -10.753 -19.002 1.00 90.31 208 PRO A N 1
ATOM 1625 C CA . PRO A 1 208 ? 9.965 -11.456 -17.803 1.00 90.31 208 PRO A CA 1
ATOM 1626 C C . PRO A 1 208 ? 10.680 -12.782 -18.086 1.00 90.31 208 PRO A C 1
ATOM 1628 O O . PRO A 1 208 ? 10.307 -13.487 -19.025 1.00 90.31 208 PRO A O 1
ATOM 1631 N N . ASP A 1 209 ? 11.630 -13.154 -17.225 1.00 89.31 209 ASP A N 1
ATOM 1632 C CA . ASP A 1 209 ? 12.355 -14.431 -17.320 1.00 89.31 209 ASP A CA 1
ATOM 1633 C C . ASP A 1 209 ? 11.398 -15.622 -17.139 1.00 89.31 209 ASP A C 1
ATOM 1635 O O . ASP A 1 209 ? 11.488 -16.625 -17.852 1.00 89.31 209 ASP A O 1
ATOM 1639 N N . HIS A 1 210 ? 10.398 -15.467 -16.262 1.00 93.44 210 HIS A N 1
ATOM 1640 C CA . HIS A 1 210 ? 9.274 -16.392 -16.122 1.00 93.44 210 HIS A CA 1
ATOM 1641 C C . HIS A 1 210 ? 7.922 -15.729 -16.480 1.00 93.44 210 HIS A C 1
ATOM 1643 O O . HIS A 1 210 ? 7.169 -15.340 -15.577 1.00 93.44 210 HIS A O 1
ATOM 1649 N N . PRO A 1 211 ? 7.556 -15.655 -17.784 1.00 93.88 211 PRO A N 1
ATOM 1650 C CA . PRO A 1 211 ? 6.405 -14.913 -18.329 1.00 93.88 211 PRO A CA 1
ATOM 1651 C C . PRO A 1 211 ? 5.039 -15.183 -17.701 1.00 93.88 211 PRO A C 1
ATOM 1653 O O . PRO A 1 211 ? 4.167 -14.319 -17.734 1.00 93.88 211 PRO A O 1
ATOM 1656 N N . TYR A 1 212 ? 4.838 -16.374 -17.142 1.00 95.06 212 TYR A N 1
ATOM 1657 C CA . TYR A 1 212 ? 3.559 -16.829 -16.590 1.00 95.06 212 TYR A CA 1
ATOM 1658 C C . TYR A 1 212 ? 3.647 -17.147 -15.092 1.00 95.06 212 TYR A C 1
ATOM 1660 O O . TYR A 1 212 ? 2.754 -17.776 -14.541 1.00 95.06 212 TYR A O 1
ATOM 1668 N N . SER A 1 213 ? 4.732 -16.750 -14.424 1.00 94.81 213 SER A N 1
ATOM 1669 C CA . SER A 1 213 ? 4.877 -16.939 -12.979 1.00 94.81 213 SER A CA 1
ATOM 1670 C C . SER A 1 213 ? 4.067 -15.917 -12.180 1.00 94.81 213 SER A C 1
ATOM 1672 O O . SER A 1 213 ? 3.692 -14.855 -12.685 1.00 94.81 213 SER A O 1
ATOM 1674 N N . LEU A 1 214 ? 3.839 -16.217 -10.899 1.00 92.94 214 LEU A N 1
ATOM 1675 C CA . LEU A 1 214 ? 3.162 -15.313 -9.970 1.00 92.94 214 LEU A CA 1
ATOM 1676 C C . LEU A 1 214 ? 3.933 -14.004 -9.753 1.00 92.94 214 LEU A C 1
ATOM 1678 O O . LEU A 1 214 ? 3.331 -12.944 -9.656 1.00 92.94 214 LEU A O 1
ATOM 1682 N N . TYR A 1 215 ? 5.258 -14.053 -9.657 1.00 93.19 215 TYR A N 1
ATOM 1683 C CA . TYR A 1 215 ? 6.020 -12.897 -9.188 1.00 93.19 215 TYR A CA 1
ATOM 1684 C C . TYR A 1 215 ? 6.643 -12.059 -10.296 1.00 93.19 215 TYR A C 1
ATOM 1686 O O . TYR A 1 215 ? 6.828 -10.856 -10.108 1.00 93.19 215 TYR A O 1
ATOM 1694 N N . GLU A 1 216 ? 6.901 -12.639 -11.461 1.00 91.81 216 GLU A N 1
ATOM 1695 C CA . GLU A 1 216 ? 7.484 -11.912 -12.593 1.00 91.81 216 GLU A CA 1
ATOM 1696 C C . GLU A 1 216 ? 6.511 -11.776 -13.762 1.00 91.81 216 GLU A C 1
ATOM 1698 O O . GLU A 1 216 ? 6.612 -10.832 -14.542 1.00 91.81 216 GLU A O 1
ATOM 1703 N N . GLY A 1 217 ? 5.560 -12.704 -13.870 1.00 90.75 217 GLY A N 1
ATOM 1704 C CA . GLY A 1 217 ? 4.747 -12.896 -15.057 1.00 90.75 217 GLY A CA 1
ATOM 1705 C C . GLY A 1 217 ? 3.285 -12.473 -14.940 1.00 90.75 217 GLY A C 1
ATOM 1706 O O . GLY A 1 217 ? 2.843 -11.815 -13.995 1.00 90.75 217 GLY A O 1
ATOM 1707 N N . LEU A 1 218 ? 2.523 -12.907 -15.944 1.00 93.38 218 LEU A N 1
ATOM 1708 C CA . LEU A 1 218 ? 1.110 -12.604 -16.158 1.00 93.38 218 LEU A CA 1
ATOM 1709 C C . LEU A 1 218 ? 0.214 -13.021 -14.988 1.00 93.38 218 LEU A C 1
ATOM 1711 O O . LEU A 1 218 ? -0.723 -12.297 -14.655 1.00 93.38 218 LEU A O 1
ATOM 1715 N N . SER A 1 219 ? 0.494 -14.153 -14.338 1.00 94.19 219 SER A N 1
ATOM 1716 C CA . SER A 1 219 ? -0.298 -14.603 -13.187 1.00 94.19 219 SER A CA 1
ATOM 1717 C C . SER A 1 219 ? -0.271 -13.581 -12.052 1.00 94.19 219 SER A C 1
ATOM 1719 O O . SER A 1 219 ? -1.302 -13.334 -11.433 1.00 94.19 219 SER A O 1
ATOM 1721 N N . GLY A 1 220 ? 0.864 -12.915 -11.833 1.00 93.00 220 GLY A N 1
ATOM 1722 C CA . GLY A 1 220 ? 0.967 -11.816 -10.877 1.00 93.00 220 GLY A CA 1
ATOM 1723 C C . GLY A 1 220 ? 0.094 -10.620 -11.224 1.00 93.00 220 GLY A C 1
ATOM 1724 O O . GLY A 1 220 ? -0.637 -10.103 -10.381 1.00 93.00 220 GLY A O 1
ATOM 1725 N N . THR A 1 221 ? 0.122 -10.209 -12.491 1.00 94.12 221 THR A N 1
ATOM 1726 C CA . THR A 1 221 ? -0.760 -9.155 -13.006 1.00 94.12 221 THR A CA 1
ATOM 1727 C C . THR A 1 221 ? -2.236 -9.498 -12.801 1.00 94.12 221 THR A C 1
ATOM 1729 O O . THR A 1 221 ? -3.013 -8.636 -12.396 1.00 94.12 221 THR A O 1
ATOM 1732 N N . MET A 1 222 ? -2.635 -10.745 -13.067 1.00 94.19 222 MET A N 1
ATOM 1733 C CA . MET A 1 222 ? -4.015 -11.195 -12.867 1.00 94.19 222 MET A CA 1
ATOM 1734 C C . MET A 1 222 ? -4.424 -11.134 -11.395 1.00 94.19 222 MET A C 1
ATOM 1736 O O . MET A 1 222 ? -5.525 -10.687 -11.089 1.00 94.19 222 MET A O 1
ATOM 1740 N N . VAL A 1 223 ? -3.531 -11.529 -10.487 1.00 93.81 223 VAL A N 1
ATOM 1741 C CA . VAL A 1 223 ? -3.764 -11.450 -9.039 1.00 93.81 223 VAL A CA 1
ATOM 1742 C C . VAL A 1 223 ? -3.914 -9.995 -8.575 1.00 93.81 223 VAL A C 1
ATOM 1744 O O . VAL A 1 223 ? -4.812 -9.705 -7.791 1.00 93.81 223 VAL A O 1
ATOM 1747 N N . ALA A 1 224 ? -3.138 -9.057 -9.129 1.00 94.75 224 ALA A N 1
ATOM 1748 C CA . ALA A 1 224 ? -3.313 -7.627 -8.842 1.00 94.75 224 ALA A CA 1
ATOM 1749 C C . ALA A 1 224 ? -4.654 -7.074 -9.342 1.00 94.75 224 ALA A C 1
ATOM 1751 O O . ALA A 1 224 ? -5.285 -6.263 -8.666 1.00 94.75 224 ALA A O 1
ATOM 1752 N N . TRP A 1 225 ? -5.117 -7.528 -10.509 1.00 95.69 225 TRP A N 1
ATOM 1753 C CA . TRP A 1 225 ? -6.451 -7.185 -11.003 1.00 95.69 225 TRP A CA 1
ATOM 1754 C C . TRP A 1 225 ? -7.565 -7.781 -10.142 1.00 95.69 225 TRP A C 1
ATOM 1756 O O . TRP A 1 225 ? -8.552 -7.094 -9.893 1.00 95.69 225 TRP A O 1
ATOM 1766 N N . ALA A 1 226 ? -7.407 -9.014 -9.657 1.00 94.50 226 ALA A N 1
ATOM 1767 C CA . ALA A 1 226 ? -8.369 -9.634 -8.750 1.00 94.50 226 ALA A CA 1
ATOM 1768 C C . ALA A 1 226 ? -8.510 -8.830 -7.445 1.00 94.50 226 ALA A C 1
ATOM 1770 O O . ALA A 1 226 ? -9.630 -8.527 -7.039 1.00 94.50 226 ALA A O 1
ATOM 1771 N N . GLU A 1 227 ? -7.391 -8.402 -6.851 1.00 93.62 227 GLU A N 1
ATOM 1772 C CA . GLU A 1 227 ? -7.390 -7.502 -5.689 1.00 93.62 227 GLU A CA 1
ATOM 1773 C C . GLU A 1 227 ? -8.097 -6.175 -6.002 1.00 93.62 227 GLU A C 1
ATOM 1775 O O . GLU A 1 227 ? -8.969 -5.728 -5.255 1.00 93.62 227 GLU A O 1
ATOM 1780 N N . ALA A 1 228 ? -7.775 -5.552 -7.140 1.00 95.88 228 ALA A N 1
ATOM 1781 C CA . ALA A 1 228 ? -8.402 -4.299 -7.550 1.00 95.88 228 ALA A CA 1
ATOM 1782 C C . ALA A 1 228 ? -9.921 -4.436 -7.727 1.00 95.88 228 ALA A C 1
ATOM 1784 O O . ALA A 1 228 ? -10.657 -3.530 -7.343 1.00 95.88 228 ALA A O 1
ATOM 1785 N N . CYS A 1 229 ? -10.407 -5.561 -8.262 1.00 95.75 229 CYS A N 1
ATOM 1786 C CA . CYS A 1 229 ? -11.839 -5.834 -8.370 1.00 95.75 229 CYS A CA 1
ATOM 1787 C C . CYS A 1 229 ? -12.520 -5.842 -6.999 1.00 95.75 229 CYS A C 1
ATOM 1789 O O . CYS A 1 229 ? -13.568 -5.217 -6.854 1.00 95.75 229 CYS A O 1
ATOM 1791 N N . VAL A 1 230 ? -11.918 -6.482 -5.992 1.00 93.25 230 VAL A N 1
ATOM 1792 C CA . VAL A 1 230 ? -12.457 -6.484 -4.623 1.00 93.25 230 VAL A CA 1
ATOM 1793 C C . VAL A 1 230 ? -12.528 -5.062 -4.063 1.00 93.25 230 VAL A C 1
ATOM 1795 O O . VAL A 1 230 ? -13.572 -4.649 -3.558 1.00 93.25 230 VAL A O 1
ATOM 1798 N N . VAL A 1 231 ? -11.454 -4.281 -4.217 1.00 94.50 231 VAL A N 1
ATOM 1799 C CA . VAL A 1 231 ? -11.400 -2.884 -3.757 1.00 94.50 231 VAL A CA 1
ATOM 1800 C C . VAL A 1 231 ? -12.454 -2.014 -4.450 1.00 94.50 231 VAL A C 1
ATOM 1802 O O . VAL A 1 231 ? -13.141 -1.235 -3.790 1.00 94.50 231 VAL A O 1
ATOM 1805 N N . ILE A 1 232 ? -12.625 -2.162 -5.768 1.00 96.19 232 ILE A N 1
ATOM 1806 C CA . ILE A 1 232 ? -13.639 -1.430 -6.540 1.00 96.19 232 ILE A CA 1
ATOM 1807 C C . ILE A 1 232 ? -15.045 -1.793 -6.058 1.00 96.19 232 ILE A C 1
ATOM 1809 O O . ILE A 1 232 ? -15.847 -0.895 -5.809 1.00 96.19 232 ILE A O 1
ATOM 1813 N N . VAL A 1 233 ? -15.351 -3.086 -5.918 1.00 95.69 233 VAL A N 1
ATOM 1814 C CA . VAL A 1 233 ? -16.680 -3.550 -5.495 1.00 95.69 233 VAL A CA 1
ATOM 1815 C C . VAL A 1 233 ? -17.012 -3.024 -4.098 1.00 95.69 233 VAL A C 1
ATOM 1817 O O . VAL A 1 233 ? -18.074 -2.428 -3.916 1.00 95.69 233 VAL A O 1
ATOM 1820 N N . ALA A 1 234 ? -16.081 -3.125 -3.144 1.00 93.88 234 ALA A N 1
ATOM 1821 C CA . ALA A 1 234 ? -16.269 -2.582 -1.801 1.00 93.88 234 ALA A CA 1
ATOM 1822 C C . ALA A 1 234 ? -16.470 -1.054 -1.813 1.00 93.88 234 ALA A C 1
ATOM 1824 O O . ALA A 1 234 ? -17.345 -0.530 -1.118 1.00 93.88 234 ALA A O 1
ATOM 1825 N N . ARG A 1 235 ? -15.707 -0.315 -2.633 1.00 95.38 235 ARG A N 1
ATOM 1826 C CA . ARG A 1 235 ? -15.858 1.142 -2.768 1.00 95.38 235 ARG A CA 1
ATOM 1827 C C . ARG A 1 235 ? -17.214 1.526 -3.355 1.00 95.38 235 ARG A C 1
ATOM 1829 O O . ARG A 1 235 ? -17.858 2.420 -2.806 1.00 95.38 235 ARG A O 1
ATOM 1836 N N . LEU A 1 236 ? -17.660 0.843 -4.410 1.00 96.12 236 LEU A N 1
ATOM 1837 C CA . LEU A 1 236 ? -18.971 1.060 -5.028 1.00 96.12 236 LEU A CA 1
ATOM 1838 C C . LEU A 1 236 ? -20.105 0.751 -4.047 1.00 96.12 236 LEU A C 1
ATOM 1840 O O . LEU A 1 236 ? -21.016 1.563 -3.901 1.00 96.12 236 LEU A O 1
ATOM 1844 N N . ARG A 1 237 ? -20.012 -0.363 -3.309 1.00 95.31 237 ARG A N 1
ATOM 1845 C CA . ARG A 1 237 ? -21.010 -0.716 -2.295 1.00 95.31 237 ARG A CA 1
ATOM 1846 C C . ARG A 1 237 ? -21.081 0.324 -1.182 1.00 95.31 237 ARG A C 1
ATOM 1848 O O . ARG A 1 237 ? -22.172 0.708 -0.773 1.00 95.31 237 ARG A O 1
ATOM 1855 N N . LYS A 1 238 ? -19.933 0.831 -0.720 1.00 94.38 238 LYS A N 1
ATOM 1856 C CA . LYS A 1 238 ? -19.903 1.946 0.234 1.00 94.38 238 LYS A CA 1
ATOM 1857 C C . LYS A 1 238 ? -20.608 3.182 -0.323 1.00 94.38 238 LYS A C 1
ATOM 1859 O O . LYS A 1 238 ? -21.383 3.783 0.407 1.00 94.38 238 LYS A O 1
ATOM 1864 N N . MET A 1 239 ? -20.326 3.576 -1.569 1.00 95.06 239 MET A N 1
ATOM 1865 C CA . MET A 1 239 ? -20.954 4.755 -2.187 1.00 95.06 239 MET A CA 1
ATOM 1866 C C . MET A 1 239 ? -22.478 4.628 -2.200 1.00 95.06 239 MET A C 1
ATOM 1868 O O . MET A 1 239 ? -23.159 5.551 -1.772 1.00 95.06 239 MET A O 1
ATOM 1872 N N . GLU A 1 240 ? -22.986 3.467 -2.613 1.00 96.12 240 GLU A N 1
ATOM 1873 C CA . GLU A 1 240 ? -24.420 3.165 -2.635 1.00 96.12 240 GLU A CA 1
ATOM 1874 C C . GLU A 1 240 ? -25.044 3.242 -1.231 1.00 96.12 240 GLU A C 1
ATOM 1876 O O . GLU A 1 240 ? -26.067 3.892 -1.028 1.00 96.12 240 GLU A O 1
ATOM 1881 N N . VAL A 1 241 ? -24.420 2.605 -0.235 1.00 94.81 241 VAL A N 1
ATOM 1882 C CA . VAL A 1 241 ? -24.945 2.582 1.140 1.00 94.81 241 VAL A CA 1
ATOM 1883 C C . VAL A 1 241 ? -24.888 3.966 1.785 1.00 94.81 241 VAL A C 1
ATOM 1885 O O . VAL A 1 241 ? -25.849 4.368 2.439 1.00 94.81 241 VAL A O 1
ATOM 1888 N N . ASP A 1 242 ? -23.794 4.706 1.595 1.00 93.75 242 ASP A N 1
ATOM 1889 C CA . ASP A 1 242 ? -23.651 6.069 2.113 1.00 93.75 242 ASP A CA 1
ATOM 1890 C C . ASP A 1 242 ? -24.688 7.019 1.489 1.00 93.75 242 ASP A C 1
ATOM 1892 O O . ASP A 1 242 ? -25.203 7.891 2.188 1.00 93.75 242 ASP A O 1
ATOM 1896 N N . GLU A 1 243 ? -25.012 6.848 0.202 1.00 94.31 243 GLU A N 1
ATOM 1897 C CA . GLU A 1 243 ? -26.031 7.638 -0.501 1.00 94.31 243 GLU A CA 1
ATOM 1898 C C . GLU A 1 243 ? -27.448 7.347 0.016 1.00 94.31 243 GLU A C 1
ATOM 1900 O O . GLU A 1 243 ? -28.236 8.271 0.211 1.00 94.31 243 GLU A O 1
ATOM 1905 N N . VAL A 1 244 ? -27.768 6.076 0.274 1.00 94.44 244 VAL A N 1
ATOM 1906 C CA . VAL A 1 244 ? -29.121 5.646 0.668 1.00 94.44 244 VAL A CA 1
ATOM 1907 C C . VAL A 1 244 ? -29.381 5.796 2.170 1.00 94.44 244 VAL A C 1
ATOM 1909 O O . VAL A 1 244 ? -30.467 6.212 2.572 1.00 94.44 244 VAL A O 1
ATOM 1912 N N . VAL A 1 245 ? -28.419 5.414 3.013 1.00 93.75 245 VAL A N 1
ATOM 1913 C CA . VAL A 1 245 ? -28.594 5.291 4.475 1.00 93.75 245 VAL A CA 1
ATOM 1914 C C . VAL A 1 245 ? -27.922 6.440 5.227 1.00 93.75 245 VAL A C 1
ATOM 1916 O O . VAL A 1 245 ? -28.352 6.805 6.322 1.00 93.75 245 VAL A O 1
ATOM 1919 N N . GLY A 1 246 ? -26.891 7.034 4.635 1.00 91.19 246 GLY A N 1
ATOM 1920 C CA . GLY A 1 246 ? -26.112 8.111 5.225 1.00 91.19 246 GLY A CA 1
ATOM 1921 C C . GLY A 1 246 ? -24.662 7.715 5.485 1.00 91.19 246 GLY A C 1
ATOM 1922 O O . GLY A 1 246 ? -24.305 6.542 5.605 1.00 91.19 246 GLY A O 1
ATOM 1923 N N . HIS A 1 247 ? -23.816 8.736 5.586 1.00 89.94 247 HIS A N 1
ATOM 1924 C CA . HIS A 1 247 ? -22.372 8.574 5.694 1.00 89.94 247 HIS A CA 1
ATOM 1925 C C . HIS A 1 247 ? -21.956 7.691 6.881 1.00 89.94 247 HIS A C 1
ATOM 1927 O O . HIS A 1 247 ? -22.317 7.960 8.027 1.00 89.94 247 HIS A O 1
ATOM 1933 N N . GLY A 1 248 ? -21.155 6.660 6.604 1.00 86.00 248 GLY A N 1
ATOM 1934 C CA . GLY A 1 248 ? -20.624 5.746 7.619 1.00 86.00 248 GLY A CA 1
ATOM 1935 C C . GLY A 1 248 ? -21.488 4.507 7.864 1.00 86.00 248 GLY A C 1
ATOM 1936 O O . GLY A 1 248 ? -21.039 3.587 8.551 1.00 86.00 248 GLY A O 1
ATOM 1937 N N . ALA A 1 249 ? -22.686 4.431 7.275 1.00 89.19 249 ALA A N 1
ATOM 1938 C CA . ALA A 1 249 ? -23.581 3.279 7.415 1.00 89.19 249 ALA A CA 1
ATOM 1939 C C . ALA A 1 249 ? -22.995 1.985 6.820 1.00 89.19 249 ALA A C 1
ATOM 1941 O O . ALA A 1 249 ? -23.339 0.881 7.248 1.00 89.19 249 ALA A O 1
ATOM 1942 N N . TYR A 1 250 ? -22.050 2.116 5.884 1.00 88.81 250 TYR A N 1
ATOM 1943 C CA . TYR A 1 250 ? -21.341 0.996 5.267 1.00 88.81 250 TYR A CA 1
ATOM 1944 C C . TYR A 1 250 ? -20.641 0.071 6.283 1.00 88.81 250 TYR A C 1
ATOM 1946 O O . TYR A 1 250 ? -20.498 -1.119 6.020 1.00 88.81 250 TYR A O 1
ATOM 1954 N N . HIS A 1 251 ? -20.253 0.569 7.468 1.00 85.62 251 HIS A N 1
ATOM 1955 C CA . HIS A 1 251 ? -19.588 -0.239 8.501 1.00 85.62 251 HIS A CA 1
ATOM 1956 C C . HIS A 1 251 ? -20.440 -1.398 9.036 1.00 85.62 251 HIS A C 1
ATOM 1958 O O . HIS A 1 251 ? -19.892 -2.348 9.593 1.00 85.62 251 HIS A O 1
ATOM 1964 N N . THR A 1 252 ? -21.763 -1.308 8.905 1.00 87.56 252 THR A N 1
ATOM 1965 C CA . THR A 1 252 ? -22.708 -2.350 9.327 1.00 87.56 252 THR A CA 1
ATOM 1966 C C . THR A 1 252 ? -23.339 -3.090 8.145 1.00 87.56 252 THR A C 1
ATOM 1968 O O . THR A 1 252 ? -24.154 -3.986 8.357 1.00 87.56 252 THR A O 1
ATOM 1971 N N . ASP A 1 253 ? -22.988 -2.730 6.906 1.00 92.94 253 ASP A N 1
ATOM 1972 C CA . ASP A 1 253 ? -23.522 -3.374 5.708 1.00 92.94 253 ASP A CA 1
ATOM 1973 C C . ASP A 1 253 ? -22.860 -4.740 5.485 1.00 92.94 253 ASP A C 1
ATOM 1975 O O . ASP A 1 253 ? -21.652 -4.860 5.278 1.00 92.94 253 ASP A O 1
ATOM 1979 N N . GLY A 1 254 ? -23.671 -5.799 5.503 1.00 90.50 254 GLY A N 1
ATOM 1980 C CA . GLY A 1 254 ? -23.167 -7.167 5.399 1.00 90.50 254 GLY A CA 1
ATOM 1981 C C . GLY A 1 254 ? -22.516 -7.491 4.050 1.00 90.50 254 GLY A C 1
ATOM 1982 O O . GLY A 1 254 ? -21.643 -8.359 4.001 1.00 90.50 254 GLY A O 1
ATOM 1983 N N . ALA A 1 255 ? -22.916 -6.818 2.962 1.00 90.50 255 ALA A N 1
ATOM 1984 C CA . ALA A 1 255 ? -22.297 -7.013 1.653 1.00 90.50 255 ALA A CA 1
ATOM 1985 C C . ALA A 1 255 ? -20.913 -6.366 1.605 1.00 90.50 255 ALA A C 1
ATOM 1987 O O . ALA A 1 255 ? -19.950 -7.060 1.303 1.00 90.50 255 ALA A O 1
ATOM 1988 N N . PHE A 1 256 ? -20.797 -5.114 2.042 1.00 90.50 256 PHE A N 1
ATOM 1989 C CA . PHE A 1 256 ? -19.523 -4.421 2.183 1.00 90.50 256 PHE A CA 1
ATOM 1990 C C . PHE A 1 256 ? -18.525 -5.209 3.047 1.00 90.50 256 PHE A C 1
ATOM 1992 O O . PHE A 1 256 ? -17.389 -5.444 2.631 1.00 90.50 256 PHE A O 1
ATOM 1999 N N . CYS A 1 257 ? -18.950 -5.679 4.228 1.00 86.25 257 CYS A N 1
ATOM 2000 C CA . CYS A 1 257 ? -18.087 -6.479 5.101 1.00 86.25 257 CYS A CA 1
ATOM 2001 C C . CYS A 1 257 ? -17.648 -7.795 4.442 1.00 86.25 257 CYS A C 1
ATOM 2003 O O . CYS A 1 257 ? -16.516 -8.234 4.634 1.00 86.25 257 CYS A O 1
ATOM 2005 N N . ARG A 1 258 ? -18.531 -8.440 3.670 1.00 86.94 258 ARG A N 1
ATOM 2006 C CA . ARG A 1 258 ? -18.193 -9.652 2.915 1.00 86.94 258 ARG A CA 1
ATOM 2007 C C . ARG A 1 258 ? -17.208 -9.358 1.791 1.00 86.94 258 ARG A C 1
ATOM 2009 O O . ARG A 1 258 ? -16.268 -10.122 1.627 1.00 86.94 258 ARG A O 1
ATOM 2016 N N . ASP A 1 259 ? -17.386 -8.273 1.053 1.00 85.81 259 ASP A N 1
ATOM 2017 C CA . ASP A 1 259 ? -16.495 -7.931 -0.053 1.00 85.81 259 ASP A CA 1
ATOM 2018 C C . ASP A 1 259 ? -15.080 -7.656 0.470 1.00 85.81 259 ASP A C 1
ATOM 2020 O O . ASP A 1 259 ? -14.116 -8.233 -0.024 1.00 85.81 259 ASP A O 1
ATOM 2024 N N . LEU A 1 260 ? -14.945 -6.893 1.560 1.00 83.00 260 LEU A N 1
ATOM 2025 C C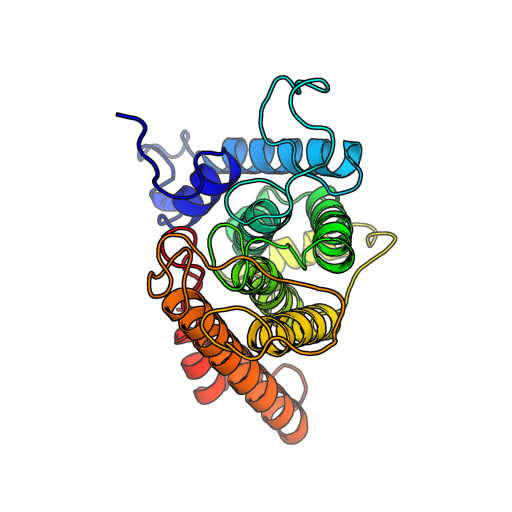A . LEU A 1 260 ? -13.637 -6.644 2.171 1.00 83.00 260 LEU A CA 1
ATOM 2026 C C . LEU A 1 260 ? -12.977 -7.888 2.791 1.00 83.00 260 LEU A C 1
ATOM 2028 O O . LEU A 1 260 ? -11.750 -7.952 2.868 1.00 83.00 260 LEU A O 1
ATOM 2032 N N . ARG A 1 261 ? -13.741 -8.922 3.164 1.00 81.44 261 ARG A N 1
ATOM 2033 C CA . ARG A 1 261 ? -13.170 -10.227 3.564 1.00 81.44 261 ARG A CA 1
ATOM 2034 C C . ARG A 1 261 ? -12.406 -10.915 2.438 1.00 81.44 261 ARG A C 1
ATOM 2036 O O . ARG A 1 261 ? -11.583 -11.781 2.718 1.00 81.44 261 ARG A O 1
ATOM 2043 N N . HIS A 1 262 ? -12.676 -10.550 1.188 1.00 82.00 262 HIS A N 1
ATOM 2044 C CA . HIS A 1 262 ? -12.018 -11.116 0.015 1.00 82.00 262 HIS A CA 1
ATOM 2045 C C . HIS A 1 262 ? -10.751 -10.362 -0.403 1.00 82.00 262 HIS A C 1
ATOM 2047 O O . HIS A 1 262 ? -10.122 -10.765 -1.379 1.00 82.00 262 HIS A O 1
ATOM 2053 N N . VAL A 1 263 ? -10.360 -9.303 0.318 1.00 80.62 263 VAL A N 1
ATOM 2054 C CA . VAL A 1 263 ? -9.071 -8.634 0.101 1.00 80.62 263 VAL A CA 1
ATOM 2055 C C . VAL A 1 263 ? -7.964 -9.646 0.387 1.00 80.62 263 VAL A C 1
ATOM 2057 O O . VAL A 1 263 ? -7.853 -10.173 1.495 1.00 80.62 263 VAL A O 1
ATOM 2060 N N . LEU A 1 264 ? -7.165 -9.946 -0.633 1.00 73.31 264 LEU A N 1
ATOM 2061 C CA . LEU A 1 264 ? -6.143 -10.985 -0.596 1.00 73.31 264 LEU A CA 1
ATOM 2062 C C . LEU A 1 264 ? -4.923 -10.511 0.197 1.00 73.31 264 LEU A C 1
ATOM 2064 O O . LEU A 1 264 ? -4.338 -11.277 0.964 1.00 73.31 264 LEU A O 1
ATOM 2068 N N . GLY A 1 265 ? -4.546 -9.240 0.030 1.00 77.31 265 GLY A N 1
ATOM 2069 C CA . GLY A 1 265 ? -3.201 -8.785 0.360 1.00 77.31 265 GLY A CA 1
ATOM 2070 C C . GLY A 1 265 ? -2.165 -9.289 -0.652 1.00 77.31 265 GLY A C 1
ATOM 2071 O O . GLY A 1 265 ? -2.460 -10.077 -1.554 1.00 77.31 265 GLY A O 1
ATOM 2072 N N . ILE A 1 266 ? -0.933 -8.792 -0.549 1.00 81.56 266 ILE A N 1
ATOM 2073 C CA . ILE A 1 266 ? 0.121 -9.134 -1.505 1.00 81.56 266 ILE A CA 1
ATOM 2074 C C . ILE A 1 266 ? 0.679 -10.544 -1.210 1.00 81.56 266 ILE A C 1
ATOM 2076 O O . ILE A 1 266 ? 1.192 -10.786 -0.109 1.00 81.56 266 ILE A O 1
ATOM 2080 N N . PRO A 1 267 ? 0.627 -11.489 -2.175 1.00 80.94 267 PRO A N 1
ATOM 2081 C CA . PRO A 1 267 ? 1.020 -12.875 -1.937 1.00 80.94 267 PRO A CA 1
ATOM 2082 C C . PRO A 1 267 ? 2.419 -13.014 -1.327 1.00 80.94 267 PRO A C 1
ATOM 2084 O O . PRO A 1 267 ? 3.407 -12.540 -1.893 1.00 80.94 267 PRO A O 1
ATOM 2087 N N . GLY A 1 268 ? 2.502 -13.707 -0.188 1.00 73.94 268 GLY A N 1
ATOM 2088 C CA . GLY A 1 268 ? 3.759 -14.012 0.504 1.00 73.94 268 GLY A CA 1
ATOM 2089 C C . GLY A 1 268 ? 4.385 -12.855 1.290 1.00 73.94 268 GLY A C 1
ATOM 2090 O O . GLY A 1 268 ? 5.487 -13.033 1.797 1.00 73.94 268 GLY A O 1
ATOM 2091 N N . ILE A 1 269 ? 3.723 -11.694 1.390 1.00 70.81 269 ILE A N 1
ATOM 2092 C CA . ILE A 1 269 ? 4.274 -10.508 2.073 1.00 70.81 269 ILE A CA 1
ATOM 2093 C C . ILE A 1 269 ? 3.301 -9.939 3.114 1.00 70.81 269 ILE A C 1
ATOM 2095 O O . ILE A 1 269 ? 3.722 -9.643 4.227 1.00 70.81 269 ILE A O 1
ATOM 2099 N N . ALA A 1 270 ? 2.021 -9.776 2.774 1.00 67.44 270 ALA A N 1
ATOM 2100 C CA . ALA A 1 270 ? 1.021 -9.215 3.683 1.00 67.44 270 ALA A CA 1
ATOM 2101 C C . ALA A 1 270 ? -0.364 -9.780 3.366 1.00 67.44 270 ALA A C 1
ATOM 2103 O O . ALA A 1 270 ? -0.725 -9.893 2.194 1.00 67.44 270 ALA A O 1
ATOM 2104 N N . VAL A 1 271 ? -1.153 -10.081 4.396 1.00 63.12 271 VAL A N 1
ATOM 2105 C CA . VAL A 1 271 ? -2.536 -10.546 4.268 1.00 63.12 271 VAL A CA 1
ATOM 2106 C C . VAL A 1 271 ? -3.444 -9.430 4.784 1.00 63.12 271 VAL A C 1
ATOM 2108 O O . VAL A 1 271 ? -3.242 -8.875 5.861 1.00 63.12 271 VAL A O 1
ATOM 2111 N N . GLN A 1 272 ? -4.435 -9.028 3.990 1.00 62.12 272 GLN A N 1
ATOM 2112 C CA . GLN A 1 272 ? -5.335 -7.921 4.349 1.00 62.12 272 GLN A CA 1
ATOM 2113 C C . GLN A 1 272 ? -6.797 -8.340 4.510 1.00 62.12 272 GLN A C 1
ATOM 2115 O O . GLN A 1 272 ? -7.665 -7.472 4.570 1.00 62.12 272 GLN A O 1
ATOM 2120 N N . GLY A 1 273 ? -7.079 -9.639 4.640 1.00 51.47 273 GLY A N 1
ATOM 2121 C CA . GLY A 1 273 ? -8.434 -10.112 4.915 1.00 51.47 273 GLY A CA 1
ATOM 2122 C C . GLY A 1 273 ? -9.032 -9.382 6.124 1.00 51.47 273 GLY A C 1
ATOM 2123 O O . GLY A 1 273 ? -8.513 -9.472 7.237 1.00 51.47 273 GLY A O 1
ATOM 2124 N N . TYR A 1 274 ? -10.107 -8.626 5.897 1.00 46.41 274 TYR A N 1
ATOM 2125 C CA . TYR A 1 274 ? -10.862 -7.956 6.953 1.00 46.41 274 TYR A CA 1
ATOM 2126 C C . TYR A 1 274 ? -11.693 -9.017 7.678 1.00 46.41 274 TYR A C 1
ATOM 2128 O O . TYR A 1 274 ? -12.681 -9.467 7.117 1.00 46.41 274 TYR A O 1
ATOM 2136 N N . ILE A 1 275 ? -11.320 -9.465 8.880 1.00 33.25 275 ILE A N 1
ATOM 2137 C CA . ILE A 1 275 ? -12.160 -10.401 9.660 1.00 33.25 275 ILE A CA 1
ATOM 2138 C C . ILE A 1 275 ? -13.270 -9.638 10.387 1.00 33.25 275 ILE A C 1
ATOM 2140 O O . ILE A 1 275 ? -12.920 -8.723 11.166 1.00 33.25 275 ILE A O 1
#

Sequence (275 aa):
MVLDVLTIDIGGILAILLECKLEELGDGALENNHLPIIGKTITQLCKLTIANEGHLPSSLPHNPLARRSPLVQICHGAPGFLVLLARSRGIARLASLEWEPCWDHAIYLASQRVWEQGLIFKGGGLCHGIAGNAWPFLMLHNLFEYGPQGSRADRMAFSEKLAQTPPPPQKYSADQYLSRALAFLLHVRKTQPFNTHTYEESIQYRMPDHPYSLYEGLSGTMVAWAEACVVIVARLRKMEVDEVVGHGAYHTDGAFCRDLRHVLGIPGIAVQGYI

pLDDT: mean 87.63, std 14.26, range [25.11, 98.62]

Nearest PDB structures (foldseek):
  6fn9-assembly1_B  TM=3.546E-01  e=5.999E+00  Homo sapiens
  6rlz-assembly1_B  TM=3.216E-01  e=5.713E+00  Homo sapiens
  7y09-assembly1_R  TM=2.220E-01  e=4.472E+00  Plasmodium falciparum

Radius of gyration: 18.76 Å; Cα contacts (8 Å, |Δi|>4): 446; chains: 1; bounding box: 58×41×62 Å

Secondary struc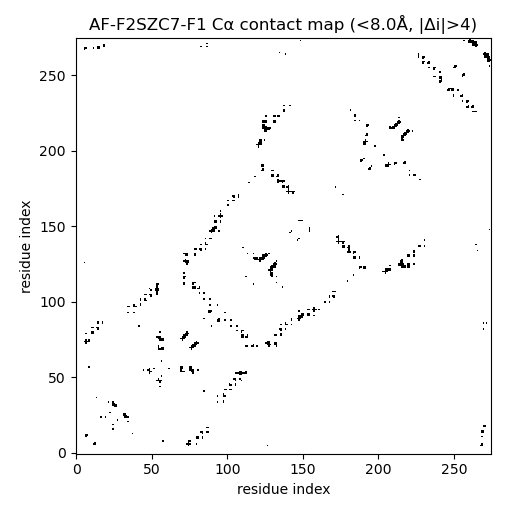ture (DSSP, 8-state):
-----S--SHHHHHHHHTTS-GGGSB-SSTT-B-HHHHHHHHHHHHHHHHHTTTPPPSSSS--TTT-SS--BSSSSBHHHHHHHHHHHHHBHHHHHHH--HHHHHHHHHHHHHHHHH---TT-S-TTTSHHHHHHHHHHHHHHHHH--BS-HHHHHHHHHHHHHSPPPSS---HHHHHHHHHHHHHHHTTSTTT-----SSS--PPPPSSTTSTTTSHHHHHHHHHHHHHHHHHHHHHHHHHHHH-TTGGGG-HHHHHHHHT---STTT------

Solvent-accessible surface area (backbone atoms only — not comparable to full-atom values): 14415 Å² total; per-residue (Å²): 136,83,80,93,58,85,32,88,40,73,45,36,54,52,26,45,58,70,64,49,58,75,80,66,45,34,81,77,51,93,86,46,60,42,61,65,61,52,31,52,50,51,52,51,53,22,54,51,13,49,78,48,73,12,39,39,77,86,51,84,80,76,58,80,86,78,53,96,65,88,54,55,13,32,50,35,17,22,31,27,43,38,43,27,51,36,50,49,56,26,31,10,62,52,27,40,72,50,62,53,75,54,50,60,46,24,49,41,35,15,51,48,44,37,69,78,54,18,84,44,54,54,11,20,3,28,42,57,11,18,25,23,40,17,47,33,25,49,48,39,15,50,34,64,69,70,47,46,50,68,56,71,66,30,39,50,50,29,50,52,55,52,72,76,42,83,77,67,98,63,80,78,55,29,67,55,27,39,53,52,17,49,52,33,50,62,53,29,56,69,14,33,67,78,28,81,74,83,60,95,59,91,77,76,48,37,71,32,95,46,44,69,33,56,46,43,7,48,47,19,33,52,51,46,51,55,41,49,50,33,54,50,52,30,50,53,47,33,52,53,36,25,71,77,76,34,84,71,49,35,82,75,34,69,63,38,52,52,35,41,40,62,32,58,47,52,88,96,43,41,73,52,53,50,129